Protein AF-A0A3B1C5G3-F1 (afdb_monomer_lite)

pLDDT: mean 74.33, std 18.84, range [40.47, 97.12]

Radius of gyration: 29.95 Å; chains: 1; bounding box: 72×58×76 Å

Foldseek 3Di:
DQDDQVCVVPVPDDPLRSVLVSQCVDPDPVSHDPDPVCSVCSVVVNNPPPCPDPPDDDDDPPDDPDDDDPDDPPPPDPCVVVVVVVVVVVVVVVVVVCVVVVPDDPPDDPPDDDDDDDDDDPDPPPDDDDDDDDDDDDPDPPPPPLPQDEDEPVVVVVCPQKDWQDKFKFFDPPLQPPPPPNPPVSLVVRLVRRVVRRVVVLVVSVFNYWYWDDADPPHHNMTMTTGIGGD

Secondary structure (DSSP, 8-state):
-PPPPHHHH-TTS-HHHHHHHHHHT-SSGGGS-SSHHHHHHHHTT------TT-S---S-------------------THHHHHHHHHHHHHHHHHHHHHHS-S-------------------------------------------PEEE-GGGGGGGTTEEEEEEEEE--GGG-S--TT--THHHHHHHHHHHHHHHHHHHHTT-SEEEEPPP--TTS--EEEEEEEE-

Structure (mmCIF, N/CA/C/O backbone):
data_AF-A0A3B1C5G3-F1
#
_entry.id   AF-A0A3B1C5G3-F1
#
loop_
_atom_site.group_PDB
_atom_site.id
_atom_site.type_symbol
_atom_site.label_atom_id
_atom_site.label_alt_id
_atom_site.label_comp_id
_atom_site.label_asym_id
_atom_site.label_entity_id
_atom_site.label_seq_id
_atom_site.pdbx_PDB_ins_code
_atom_site.Cartn_x
_atom_site.Cartn_y
_atom_site.Cartn_z
_atom_site.occupancy
_atom_site.B_iso_or_equiv
_atom_site.auth_seq_id
_atom_site.auth_comp_id
_atom_site.auth_asym_id
_atom_site.auth_atom_id
_atom_site.pdbx_PDB_model_num
ATOM 1 N N . GLU A 1 1 ? 17.589 7.343 -35.274 1.00 74.69 1 GLU A N 1
ATOM 2 C CA . GLU A 1 1 ? 17.594 5.945 -35.735 1.00 74.69 1 GLU A CA 1
ATOM 3 C C . GLU A 1 1 ? 16.392 5.236 -35.141 1.00 74.69 1 GLU A C 1
ATOM 5 O O . GLU A 1 1 ? 16.049 5.513 -33.993 1.00 74.69 1 GLU A O 1
ATOM 10 N N . THR A 1 2 ? 15.713 4.420 -35.941 1.00 76.62 2 THR A N 1
ATOM 11 C CA . THR A 1 2 ? 14.606 3.575 -35.477 1.00 76.62 2 THR A CA 1
ATOM 12 C C . THR A 1 2 ? 15.223 2.286 -34.941 1.00 76.62 2 THR A C 1
ATOM 14 O O . THR A 1 2 ? 16.020 1.691 -35.664 1.00 76.62 2 THR A O 1
ATOM 17 N N . PRO A 1 3 ? 14.938 1.876 -33.692 1.00 81.06 3 PRO A N 1
ATOM 18 C CA . PRO A 1 3 ? 15.540 0.670 -33.137 1.00 81.06 3 PRO A CA 1
ATOM 19 C C . PRO A 1 3 ? 15.129 -0.552 -33.963 1.00 81.06 3 PRO A C 1
ATOM 21 O O . PRO A 1 3 ? 13.957 -0.676 -34.329 1.00 81.06 3 PRO A O 1
ATOM 24 N N . SER A 1 4 ? 16.089 -1.438 -34.241 1.00 88.81 4 SER A N 1
ATOM 25 C CA . SER A 1 4 ? 15.811 -2.737 -34.853 1.00 88.81 4 SER A CA 1
ATOM 26 C C . SER A 1 4 ? 14.768 -3.501 -34.028 1.00 88.81 4 SER A C 1
ATOM 28 O O . SER A 1 4 ? 14.809 -3.439 -32.792 1.00 88.81 4 SER A O 1
ATOM 30 N N . PRO A 1 5 ? 13.831 -4.211 -34.678 1.00 88.94 5 PRO A N 1
ATOM 31 C CA . PRO A 1 5 ? 12.818 -4.987 -33.980 1.00 88.94 5 PRO A CA 1
ATOM 32 C C . PRO A 1 5 ? 13.463 -6.055 -33.089 1.00 88.94 5 PRO A C 1
ATOM 34 O O . PRO A 1 5 ? 14.443 -6.709 -33.450 1.00 88.94 5 PRO A O 1
ATOM 37 N N . LEU A 1 6 ? 12.908 -6.234 -31.890 1.00 89.94 6 LEU A N 1
ATOM 38 C CA . LEU A 1 6 ? 13.479 -7.082 -30.843 1.00 89.94 6 LEU A CA 1
ATOM 39 C C . LEU A 1 6 ? 13.532 -8.554 -31.275 1.00 89.94 6 LEU A C 1
ATOM 41 O O . LEU A 1 6 ? 14.402 -9.296 -30.815 1.00 89.94 6 LEU A O 1
ATOM 45 N N . ARG A 1 7 ? 12.643 -8.969 -32.184 1.00 90.81 7 ARG A N 1
ATOM 46 C CA . ARG A 1 7 ? 12.625 -10.330 -32.739 1.00 90.81 7 ARG A CA 1
ATOM 47 C C . ARG A 1 7 ? 13.816 -10.672 -33.629 1.00 90.81 7 ARG A C 1
ATOM 49 O O . ARG A 1 7 ? 14.106 -11.859 -33.755 1.00 90.81 7 ARG A O 1
ATOM 56 N N . GLU A 1 8 ? 14.529 -9.690 -34.185 1.00 94.19 8 GLU A N 1
ATOM 57 C CA . GLU A 1 8 ? 15.786 -9.954 -34.909 1.00 94.19 8 GLU A CA 1
ATOM 58 C C . GLU A 1 8 ? 16.867 -10.488 -33.962 1.00 94.19 8 GLU A C 1
ATOM 60 O O . GLU A 1 8 ? 17.642 -11.369 -34.325 1.00 94.19 8 GLU A O 1
ATOM 65 N N . VAL A 1 9 ? 16.883 -9.990 -32.723 1.00 94.56 9 VAL A N 1
ATOM 66 C CA . VAL A 1 9 ? 17.842 -10.402 -31.689 1.00 94.56 9 VAL A CA 1
ATOM 67 C C . VAL A 1 9 ? 17.313 -11.592 -30.880 1.00 94.56 9 VAL A C 1
ATOM 69 O O . VAL A 1 9 ? 18.079 -12.467 -30.482 1.00 94.56 9 VAL A O 1
ATOM 72 N N . ALA A 1 10 ? 16.003 -11.633 -30.623 1.00 94.62 10 ALA A N 1
ATOM 73 C CA . ALA A 1 10 ? 15.355 -12.622 -29.767 1.00 94.62 10 ALA A CA 1
ATOM 74 C C . ALA A 1 10 ? 14.034 -13.129 -30.386 1.00 94.62 10 ALA A C 1
ATOM 76 O O . ALA A 1 10 ? 12.948 -12.685 -29.999 1.00 94.62 10 ALA A O 1
ATOM 77 N N . PRO A 1 11 ? 14.084 -14.106 -31.312 1.00 95.00 11 PRO A N 1
ATOM 78 C CA . PRO A 1 11 ? 12.901 -14.583 -32.036 1.00 95.00 11 PRO A CA 1
ATOM 79 C C . PRO A 1 11 ? 11.874 -15.310 -31.153 1.00 95.00 11 PRO A C 1
ATOM 81 O O . PRO A 1 11 ? 10.726 -15.479 -31.560 1.00 95.00 11 PRO A O 1
ATOM 84 N N . SER A 1 12 ? 12.256 -15.716 -29.938 1.00 95.94 12 SER A N 1
ATOM 85 C CA . SER A 1 12 ? 11.369 -16.351 -28.956 1.00 95.94 12 SER A CA 1
ATOM 86 C C . SER A 1 12 ? 10.402 -15.382 -28.268 1.00 95.94 12 SER A C 1
ATOM 88 O O . SER A 1 12 ? 9.551 -15.827 -27.499 1.00 95.94 12 SER A O 1
ATOM 90 N N . VAL A 1 13 ? 10.554 -14.067 -28.467 1.00 94.44 13 VAL A N 1
ATOM 91 C CA . VAL A 1 13 ? 9.691 -13.062 -27.835 1.00 94.44 13 VAL A CA 1
ATOM 92 C C . VAL A 1 13 ? 8.321 -13.036 -28.531 1.00 94.44 13 VAL A C 1
ATOM 94 O O . VAL A 1 13 ? 8.266 -12.861 -29.750 1.00 94.44 13 VAL A O 1
ATOM 97 N N . PRO A 1 14 ? 7.209 -13.184 -27.784 1.00 93.06 14 PRO A N 1
ATOM 98 C CA . PRO A 1 14 ? 5.865 -13.045 -28.335 1.00 93.06 14 PRO A CA 1
ATOM 99 C C . PRO A 1 14 ? 5.612 -11.650 -28.924 1.00 93.06 14 PRO A C 1
ATOM 101 O O . PRO A 1 14 ? 6.006 -10.638 -28.343 1.00 93.06 14 PRO A O 1
ATOM 104 N N . GLU A 1 15 ? 4.892 -11.588 -30.044 1.00 91.94 15 GLU A N 1
ATOM 105 C CA . GLU A 1 15 ? 4.632 -10.345 -30.788 1.00 91.94 15 GLU A CA 1
ATOM 106 C C . GLU A 1 15 ? 3.927 -9.269 -29.941 1.00 91.94 15 GLU A C 1
ATOM 108 O O . GLU A 1 15 ? 4.259 -8.086 -30.011 1.00 91.94 15 GLU A O 1
ATOM 113 N N . ASN A 1 16 ? 3.001 -9.670 -29.064 1.00 90.62 16 ASN A N 1
ATOM 114 C CA . ASN A 1 16 ? 2.311 -8.743 -28.164 1.00 90.62 16 ASN A CA 1
ATOM 115 C C . ASN A 1 16 ? 3.277 -8.048 -27.190 1.00 90.62 16 ASN A C 1
ATOM 117 O O . ASN A 1 16 ? 3.127 -6.860 -26.911 1.00 90.62 16 ASN A O 1
ATOM 121 N N . VAL A 1 17 ? 4.285 -8.767 -26.692 1.00 94.50 17 VAL A N 1
ATOM 122 C CA . VAL A 1 17 ? 5.303 -8.219 -25.788 1.00 94.50 17 VAL A CA 1
ATOM 123 C C . VAL A 1 17 ? 6.186 -7.221 -26.531 1.00 94.50 17 VAL A C 1
ATOM 125 O O . VAL A 1 17 ? 6.429 -6.127 -26.020 1.00 94.50 17 VAL A O 1
ATOM 128 N N . GLU A 1 18 ? 6.611 -7.555 -27.750 1.00 94.38 18 GLU A N 1
ATOM 129 C CA . GLU A 1 18 ? 7.395 -6.655 -28.601 1.00 94.38 18 GLU A CA 1
ATOM 130 C C . GLU A 1 18 ? 6.637 -5.354 -28.890 1.00 94.38 18 GLU A C 1
ATOM 132 O O . GLU A 1 18 ? 7.180 -4.270 -28.680 1.00 94.38 18 GLU A O 1
ATOM 137 N N . LYS A 1 19 ? 5.356 -5.440 -29.264 1.00 93.62 19 LYS A N 1
ATOM 138 C CA . LYS A 1 19 ? 4.510 -4.270 -29.551 1.00 93.62 19 LYS A CA 1
ATOM 139 C C . LYS A 1 19 ? 4.391 -3.336 -28.337 1.00 93.62 19 LYS A C 1
ATOM 141 O O . LYS A 1 19 ? 4.489 -2.115 -28.478 1.00 93.62 19 LYS A O 1
ATOM 146 N N . VAL A 1 20 ? 4.238 -3.891 -27.129 1.00 94.69 20 VAL A N 1
ATOM 147 C CA . VAL A 1 20 ? 4.203 -3.107 -25.878 1.00 94.69 20 VAL A CA 1
ATOM 148 C C . VAL A 1 20 ? 5.549 -2.438 -25.601 1.00 94.69 20 VAL A C 1
ATOM 150 O O . VAL A 1 20 ? 5.578 -1.252 -25.270 1.00 94.69 20 VAL A O 1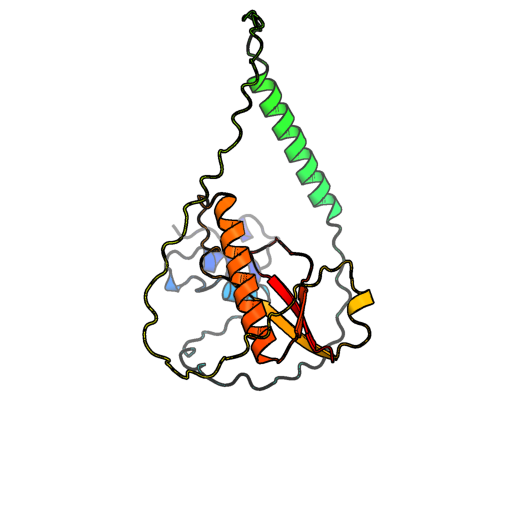
ATOM 153 N N . ILE A 1 21 ? 6.659 -3.161 -25.771 1.00 94.31 21 ILE A N 1
ATOM 154 C CA . ILE A 1 21 ? 8.012 -2.627 -25.556 1.00 94.31 21 ILE A CA 1
ATOM 155 C C . ILE A 1 21 ? 8.313 -1.504 -26.552 1.00 94.31 21 ILE A C 1
ATOM 157 O O . ILE A 1 21 ? 8.734 -0.424 -26.138 1.00 94.31 21 ILE A O 1
ATOM 161 N N . MET A 1 22 ? 8.038 -1.713 -27.838 1.00 93.81 22 MET A N 1
ATOM 162 C CA . MET A 1 22 ? 8.280 -0.716 -28.884 1.00 93.81 22 MET A CA 1
ATOM 163 C C . MET A 1 22 ? 7.480 0.565 -28.639 1.00 93.81 22 MET A C 1
ATOM 165 O O . MET A 1 22 ? 8.015 1.663 -28.785 1.00 93.81 22 MET A O 1
ATOM 169 N N . ARG A 1 23 ? 6.234 0.446 -28.165 1.00 94.25 23 ARG A N 1
ATOM 170 C CA . ARG A 1 23 ? 5.416 1.607 -27.790 1.00 94.25 23 ARG A CA 1
ATOM 171 C C . ARG A 1 23 ? 5.968 2.350 -26.567 1.00 94.25 23 ARG A C 1
ATOM 173 O O . ARG A 1 23 ? 5.980 3.577 -26.548 1.00 94.25 23 ARG A O 1
ATOM 180 N N . CYS A 1 24 ? 6.481 1.638 -25.563 1.00 94.31 24 CYS A N 1
ATOM 181 C CA . CYS A 1 24 ? 7.172 2.254 -24.421 1.00 94.31 24 CYS A CA 1
ATOM 182 C C . CYS A 1 24 ? 8.457 2.996 -24.832 1.00 94.31 24 CYS A C 1
ATOM 184 O O . CYS A 1 24 ? 8.801 4.006 -24.216 1.00 94.31 24 CYS A O 1
ATOM 186 N N . LEU A 1 25 ? 9.153 2.501 -25.859 1.00 94.19 25 LEU A N 1
ATOM 187 C CA . LEU A 1 25 ? 10.400 3.069 -26.380 1.00 94.19 25 LEU A CA 1
ATOM 188 C C . LEU A 1 25 ? 10.191 4.165 -27.437 1.00 94.19 25 LEU A C 1
ATOM 190 O O . LEU A 1 25 ? 11.171 4.754 -27.894 1.00 94.19 25 LEU A O 1
ATOM 194 N N . ALA A 1 26 ? 8.945 4.470 -27.814 1.00 95.00 26 ALA A N 1
ATOM 195 C CA . ALA A 1 26 ? 8.646 5.490 -28.812 1.00 95.00 26 ALA A CA 1
ATOM 196 C C . ALA A 1 26 ? 9.270 6.846 -28.438 1.00 95.00 26 ALA A C 1
ATOM 198 O O . ALA A 1 26 ? 9.322 7.235 -27.267 1.00 95.00 26 ALA A O 1
ATOM 199 N N . LYS A 1 27 ? 9.778 7.586 -29.426 1.00 94.00 27 LYS A N 1
ATOM 200 C CA . LYS A 1 27 ? 10.479 8.852 -29.167 1.00 94.00 27 LYS A CA 1
ATOM 201 C C . LYS A 1 27 ? 9.519 9.937 -28.679 1.00 94.00 27 LYS A C 1
ATOM 203 O O . LYS A 1 27 ? 9.825 10.623 -27.706 1.00 94.00 27 LYS A O 1
ATOM 208 N N . GLU A 1 28 ? 8.357 10.031 -29.315 1.00 95.62 28 GLU A N 1
ATOM 209 C CA . GLU A 1 28 ? 7.333 11.013 -28.988 1.00 95.62 28 GLU A CA 1
ATOM 210 C C . GLU A 1 28 ? 6.490 10.555 -27.786 1.00 95.62 28 GLU A C 1
ATOM 212 O O . GLU A 1 28 ? 6.042 9.407 -27.735 1.00 95.62 28 GLU A O 1
ATOM 217 N N . PRO A 1 29 ? 6.218 11.435 -26.807 1.00 93.69 29 PRO A N 1
ATOM 218 C CA . PRO A 1 29 ? 5.475 11.070 -25.603 1.00 93.69 29 PRO A CA 1
ATOM 219 C C . PRO A 1 29 ? 4.020 10.681 -25.892 1.00 93.69 29 PRO A C 1
ATOM 221 O O . PRO A 1 29 ? 3.463 9.861 -25.169 1.00 93.69 29 PRO A O 1
ATOM 224 N N . LYS A 1 30 ? 3.421 11.227 -26.958 1.00 94.06 30 LYS A N 1
ATOM 225 C CA . LYS A 1 30 ? 2.056 10.895 -27.404 1.00 94.06 30 LYS A CA 1
ATOM 226 C C . LYS A 1 30 ? 1.902 9.442 -27.859 1.00 94.06 30 LYS A C 1
ATOM 228 O O . LYS A 1 30 ? 0.811 8.890 -27.763 1.00 94.06 30 LYS A O 1
ATOM 233 N N . ASP A 1 31 ? 2.996 8.826 -28.300 1.00 95.00 31 ASP A N 1
ATOM 234 C CA . ASP A 1 31 ? 2.992 7.447 -28.778 1.00 95.00 31 ASP A CA 1
ATOM 235 C C . ASP A 1 31 ? 3.219 6.456 -27.627 1.00 95.00 31 ASP A C 1
ATOM 237 O O . ASP A 1 31 ? 2.906 5.275 -27.765 1.00 95.00 31 ASP A O 1
ATOM 241 N N . ARG A 1 32 ? 3.687 6.926 -26.460 1.00 95.31 32 ARG A N 1
ATOM 242 C CA . ARG A 1 32 ? 3.890 6.106 -25.257 1.00 95.31 32 ARG A CA 1
ATOM 243 C C . ARG A 1 32 ? 2.588 5.878 -24.494 1.00 95.31 32 ARG A C 1
ATOM 245 O O . ARG A 1 32 ? 1.613 6.614 -24.617 1.00 95.31 32 ARG A O 1
ATOM 252 N N . TYR A 1 33 ? 2.598 4.869 -23.629 1.00 95.62 33 TYR A N 1
ATOM 253 C CA . TYR A 1 33 ? 1.533 4.684 -22.648 1.00 95.62 33 TYR A CA 1
ATOM 254 C C . TYR A 1 33 ? 1.505 5.843 -21.647 1.00 95.62 33 TYR A C 1
ATOM 256 O O . TYR A 1 33 ? 2.545 6.233 -21.111 1.00 95.62 33 TYR A O 1
ATOM 264 N N . LYS A 1 34 ? 0.305 6.369 -21.373 1.00 94.62 34 LYS A N 1
ATOM 265 C CA . LYS A 1 34 ? 0.105 7.483 -20.433 1.00 94.62 34 LYS A CA 1
ATOM 266 C C . LYS A 1 34 ? 0.348 7.050 -18.989 1.00 94.62 34 LYS A C 1
ATOM 268 O O . LYS A 1 34 ? 0.846 7.838 -18.186 1.00 94.62 34 LYS A O 1
ATOM 273 N N . SER A 1 35 ? 0.003 5.808 -18.649 1.00 94.38 35 SER A N 1
ATOM 274 C CA . SER A 1 35 ? 0.122 5.280 -17.293 1.00 94.38 35 SER A CA 1
ATOM 275 C C . SER A 1 35 ? 0.657 3.844 -17.250 1.00 94.38 35 SER A C 1
ATOM 277 O O . SER A 1 35 ? 0.572 3.080 -18.210 1.00 94.38 35 SER A O 1
ATOM 279 N N . ALA A 1 36 ? 1.168 3.436 -16.083 1.00 91.81 36 ALA A N 1
ATOM 280 C CA . ALA A 1 36 ? 1.582 2.050 -15.839 1.00 91.81 36 ALA A CA 1
ATOM 281 C C . ALA A 1 36 ? 0.406 1.054 -15.885 1.00 91.81 36 ALA A C 1
ATOM 283 O O . ALA A 1 36 ? 0.610 -0.141 -16.108 1.00 91.81 36 ALA A O 1
ATOM 284 N N . LEU A 1 37 ? -0.823 1.535 -15.667 1.00 90.25 37 LEU A N 1
ATOM 285 C CA . LEU A 1 37 ? -2.027 0.719 -15.779 1.00 90.25 37 LEU A CA 1
ATOM 286 C C . LEU A 1 37 ? -2.271 0.326 -17.241 1.00 90.25 37 LEU A C 1
ATOM 288 O O . LEU A 1 37 ? -2.563 -0.839 -17.501 1.00 90.25 37 LEU A O 1
ATOM 292 N N . ASP A 1 38 ? -2.046 1.244 -18.182 1.00 92.06 38 ASP A N 1
ATOM 293 C CA . ASP A 1 38 ? -2.215 0.984 -19.618 1.00 92.06 38 ASP A CA 1
ATOM 294 C C . ASP A 1 38 ? -1.217 -0.068 -20.111 1.00 92.06 38 ASP A C 1
ATOM 296 O O . ASP A 1 38 ? -1.587 -0.988 -20.838 1.00 92.06 38 ASP A O 1
ATOM 300 N N . VAL A 1 39 ? 0.031 -0.004 -19.629 1.00 95.06 39 VAL A N 1
ATOM 301 C CA . VAL A 1 39 ? 1.056 -1.026 -19.900 1.00 95.06 39 VAL A CA 1
ATOM 302 C C . VAL A 1 39 ? 0.588 -2.397 -19.406 1.00 95.06 39 VAL A C 1
ATOM 304 O O . VAL A 1 39 ? 0.680 -3.391 -20.127 1.00 95.06 39 VAL A O 1
ATOM 307 N N . LYS A 1 40 ? 0.043 -2.464 -18.184 1.00 93.44 40 LYS A N 1
ATOM 308 C CA . LYS A 1 40 ? -0.470 -3.715 -17.607 1.00 93.44 40 LYS A CA 1
ATOM 309 C C . LYS A 1 40 ? -1.636 -4.284 -18.420 1.00 93.44 40 LYS A C 1
ATOM 311 O O . LYS A 1 40 ? -1.687 -5.497 -18.616 1.00 93.44 40 LYS A O 1
ATOM 316 N N . LEU A 1 41 ? -2.567 -3.440 -18.867 1.00 90.88 41 LEU A N 1
ATOM 317 C CA . LEU A 1 41 ? -3.696 -3.868 -19.699 1.00 90.88 41 LEU A CA 1
ATOM 318 C C . LEU A 1 41 ? -3.228 -4.386 -21.062 1.00 90.88 41 LEU A C 1
ATOM 320 O O . LEU A 1 41 ? -3.677 -5.451 -21.488 1.00 90.88 41 LEU A O 1
ATOM 324 N N . ALA A 1 42 ? -2.257 -3.708 -21.676 1.00 93.31 42 ALA A N 1
ATOM 325 C CA . ALA A 1 42 ? -1.680 -4.126 -22.945 1.00 93.31 42 ALA A CA 1
ATOM 326 C C . ALA A 1 42 ? -0.986 -5.500 -22.844 1.00 93.31 42 ALA A C 1
ATOM 328 O O . ALA A 1 42 ? -1.186 -6.357 -23.703 1.00 93.31 42 ALA A O 1
ATOM 329 N N . PHE A 1 43 ? -0.265 -5.774 -21.748 1.00 93.19 43 PHE A N 1
ATOM 330 C CA . PHE A 1 43 ? 0.277 -7.116 -21.482 1.00 93.19 43 PHE A CA 1
ATOM 331 C C . PHE A 1 43 ? -0.804 -8.178 -21.252 1.00 93.19 43 PHE A C 1
ATOM 333 O O . PHE A 1 43 ? -0.592 -9.345 -21.574 1.00 93.19 43 PHE A O 1
ATOM 340 N N . ALA A 1 44 ? -1.962 -7.793 -20.714 1.00 91.38 44 ALA A N 1
ATOM 341 C CA . ALA A 1 44 ? -3.092 -8.696 -20.515 1.00 91.38 44 ALA A CA 1
ATOM 342 C C . ALA A 1 44 ? -3.870 -8.995 -21.813 1.00 91.38 44 ALA A C 1
ATOM 344 O O . ALA A 1 44 ? -4.890 -9.680 -21.753 1.00 91.38 44 ALA A O 1
ATOM 345 N N . GLY A 1 45 ? -3.434 -8.468 -22.966 1.00 84.50 45 GLY A N 1
ATOM 346 C CA . GLY A 1 45 ? -4.122 -8.631 -24.251 1.00 84.50 45 GLY A CA 1
ATOM 347 C C . GLY A 1 45 ? -5.445 -7.867 -24.341 1.00 84.50 45 GLY A C 1
ATOM 348 O O . GLY A 1 45 ? -6.191 -8.034 -25.300 1.00 84.50 45 GLY A O 1
ATOM 349 N N . LYS A 1 46 ? -5.745 -7.021 -23.351 1.00 74.38 46 LYS A N 1
ATOM 350 C CA . LYS A 1 46 ? -6.854 -6.074 -23.406 1.00 74.38 46 LYS A CA 1
ATOM 351 C C . LYS A 1 46 ? -6.270 -4.808 -23.997 1.00 74.38 46 LYS A C 1
ATOM 353 O O . LYS A 1 46 ? -5.758 -3.974 -23.251 1.00 74.38 46 LYS A O 1
ATOM 358 N N . GLU A 1 47 ? -6.232 -4.721 -25.329 1.00 65.50 47 GLU A N 1
ATOM 359 C CA . GLU A 1 47 ? -5.791 -3.486 -25.973 1.00 65.50 47 GLU A CA 1
ATOM 360 C C . GLU A 1 47 ? -6.612 -2.347 -25.361 1.00 65.50 47 GLU A C 1
ATOM 362 O O . GLU A 1 47 ? -7.844 -2.402 -25.327 1.00 65.50 47 GLU A O 1
ATOM 367 N N . ALA A 1 48 ? -5.912 -1.379 -24.763 1.00 58.12 48 ALA A N 1
ATOM 368 C CA . ALA A 1 48 ? -6.509 -0.153 -24.271 1.00 58.12 48 ALA A CA 1
ATOM 369 C C . ALA A 1 48 ? -6.998 0.587 -25.514 1.00 58.12 48 ALA A C 1
ATOM 371 O O . ALA A 1 48 ? -6.252 1.362 -26.115 1.00 58.12 48 ALA A O 1
ATOM 372 N N . GLY A 1 49 ? -8.199 0.212 -25.960 1.00 50.84 49 GLY A N 1
ATOM 373 C CA . GLY A 1 49 ? -8.868 0.792 -27.104 1.00 50.84 49 GLY A CA 1
ATOM 374 C C . GLY A 1 49 ? -8.816 2.295 -26.940 1.00 50.84 49 GLY A C 1
ATOM 375 O O . GLY A 1 49 ? -9.087 2.808 -25.851 1.00 50.84 49 GLY A O 1
ATOM 376 N N . ASP A 1 50 ? -8.347 2.931 -28.006 1.00 49.16 50 ASP A N 1
ATOM 377 C CA . ASP A 1 50 ? -8.075 4.347 -28.158 1.00 49.16 50 ASP A CA 1
ATOM 378 C C . ASP A 1 50 ? -9.094 5.178 -27.372 1.00 49.16 50 ASP A C 1
ATOM 380 O O . ASP A 1 50 ? -10.217 5.418 -27.810 1.00 49.16 50 ASP A O 1
ATOM 384 N N . SER A 1 51 ? -8.742 5.519 -26.130 1.00 52.62 51 SER A N 1
ATOM 385 C CA . SER A 1 51 ? -9.646 6.188 -25.197 1.00 52.62 51 SER A CA 1
ATOM 386 C C . SER A 1 51 ? -9.646 7.683 -25.507 1.00 52.62 51 SER A C 1
ATOM 388 O O . SER A 1 51 ? -9.330 8.517 -24.657 1.00 52.62 51 SER A O 1
ATOM 390 N N . ALA A 1 52 ? -9.966 8.024 -26.754 1.00 44.47 52 ALA A N 1
ATOM 391 C CA . ALA A 1 52 ? -10.469 9.330 -27.130 1.00 44.47 52 ALA A CA 1
ATOM 392 C C . ALA A 1 52 ? -11.900 9.432 -26.572 1.00 44.47 52 ALA A C 1
ATOM 394 O O . ALA A 1 52 ? -12.874 9.141 -27.256 1.00 44.47 52 ALA A O 1
ATOM 395 N N . GLY A 1 53 ? -12.011 9.748 -25.277 1.00 44.69 53 GLY A N 1
ATOM 396 C CA . GLY A 1 53 ? -13.305 9.935 -24.612 1.00 44.69 53 GLY A CA 1
ATOM 397 C C . GLY A 1 53 ? -13.353 9.736 -23.094 1.00 44.69 53 GLY A C 1
ATOM 398 O O . GLY A 1 53 ? -14.446 9.577 -22.564 1.00 44.69 53 GLY A O 1
ATOM 399 N N . PHE A 1 54 ? -12.229 9.729 -22.364 1.00 44.88 54 PHE A N 1
ATOM 400 C CA . PHE A 1 54 ? -12.255 9.635 -20.893 1.00 44.88 54 PHE A CA 1
ATOM 401 C C . PHE A 1 54 ? -12.160 11.017 -20.220 1.00 44.88 54 PHE A C 1
ATOM 403 O O . PHE A 1 54 ? -11.251 11.266 -19.437 1.00 44.88 54 PHE A O 1
ATOM 410 N N . ASP A 1 55 ? -13.104 11.910 -20.536 1.00 43.84 55 ASP A N 1
ATOM 411 C CA . ASP A 1 55 ? -13.369 13.145 -19.769 1.00 43.84 55 ASP A CA 1
ATOM 412 C C . ASP A 1 55 ? -14.696 13.072 -18.985 1.00 43.84 55 ASP A C 1
ATOM 414 O O . ASP A 1 55 ? -15.134 14.049 -18.387 1.00 43.84 55 ASP A O 1
ATOM 418 N N . GLN A 1 56 ? -15.343 11.902 -18.920 1.00 45.16 56 GLN A N 1
ATOM 419 C CA . GLN A 1 56 ? -16.625 11.747 -18.229 1.00 45.16 56 GLN A CA 1
ATOM 420 C C . GLN A 1 56 ? -16.658 10.485 -17.360 1.00 45.16 56 GLN A C 1
ATOM 422 O O . GLN A 1 56 ? -17.338 9.510 -17.663 1.00 45.16 56 GLN A O 1
ATOM 427 N N . PHE A 1 57 ? -15.923 10.496 -16.248 1.00 44.88 57 PHE A N 1
ATOM 428 C CA . PHE A 1 57 ? -16.252 9.617 -15.121 1.00 44.88 57 PHE A CA 1
ATOM 429 C C . PHE A 1 57 ? -16.025 10.326 -13.786 1.00 44.88 57 PHE A C 1
ATOM 431 O O . PHE A 1 57 ? -15.254 9.903 -12.925 1.00 44.88 57 PHE A O 1
ATOM 438 N N . GLU A 1 58 ? -16.732 11.441 -13.630 1.00 50.72 58 GLU A N 1
ATOM 439 C CA . GLU A 1 58 ? -17.136 11.944 -12.328 1.00 50.72 58 GLU A CA 1
ATOM 440 C C . GLU A 1 58 ? -18.553 11.412 -12.069 1.00 50.72 58 GLU A C 1
ATOM 442 O O . GLU A 1 58 ? -19.510 11.814 -12.725 1.00 50.72 58 GLU A O 1
ATOM 447 N N . GLY A 1 59 ? -18.681 10.456 -11.148 1.00 54.09 59 GLY A N 1
ATOM 448 C CA . GLY A 1 59 ? -19.974 10.058 -10.597 1.00 54.09 59 GLY A CA 1
ATOM 449 C C . GLY A 1 59 ? -20.381 8.605 -10.836 1.00 54.09 59 GLY A C 1
ATOM 450 O O . GLY A 1 59 ? -20.512 8.138 -11.960 1.00 54.09 59 GLY A O 1
ATOM 451 N N . THR A 1 60 ? -20.734 7.957 -9.724 1.00 40.47 60 THR A N 1
ATOM 452 C CA . THR A 1 60 ? -21.481 6.690 -9.615 1.00 40.47 60 THR A CA 1
ATOM 453 C C . THR A 1 60 ? -20.623 5.437 -9.433 1.00 40.47 60 THR A C 1
ATOM 455 O O . THR A 1 60 ? -20.445 4.610 -10.320 1.00 40.47 60 THR A O 1
ATOM 458 N N . ILE A 1 61 ? -20.157 5.249 -8.195 1.00 43.47 61 ILE A N 1
ATOM 459 C CA . ILE A 1 61 ? -19.847 3.921 -7.657 1.00 43.47 61 ILE A CA 1
ATOM 460 C C . ILE A 1 61 ? -21.192 3.282 -7.284 1.00 43.47 61 ILE A C 1
ATOM 462 O O . ILE A 1 61 ? -21.613 3.339 -6.130 1.00 43.47 61 ILE A O 1
ATOM 466 N N . ALA A 1 62 ? -21.900 2.744 -8.277 1.00 42.25 62 ALA A N 1
ATOM 467 C CA . ALA A 1 62 ? -22.963 1.780 -8.035 1.00 42.25 62 ALA A CA 1
ATOM 468 C C . ALA A 1 62 ? -22.326 0.389 -7.987 1.00 42.25 62 ALA A C 1
ATOM 470 O O . ALA A 1 62 ? -21.776 -0.100 -8.970 1.00 42.25 62 ALA A O 1
ATOM 471 N N . ASP A 1 63 ? -22.333 -0.154 -6.776 1.00 50.22 63 ASP A N 1
ATOM 472 C CA . ASP A 1 63 ? -22.488 -1.560 -6.417 1.00 50.22 63 ASP A CA 1
ATOM 473 C C . ASP A 1 63 ? -22.541 -2.551 -7.598 1.00 50.22 63 ASP A C 1
ATOM 475 O O . ASP A 1 63 ? -23.604 -2.948 -8.069 1.00 50.22 63 ASP A O 1
ATOM 479 N N . ALA A 1 64 ? -21.370 -2.955 -8.091 1.00 45.19 64 ALA A N 1
ATOM 480 C CA . ALA A 1 64 ? -21.248 -4.108 -8.969 1.00 45.19 64 ALA A CA 1
ATOM 481 C C . ALA A 1 64 ? -20.895 -5.312 -8.098 1.00 45.19 64 ALA A C 1
ATOM 483 O O . ALA A 1 64 ? -19.744 -5.507 -7.693 1.00 45.19 64 ALA A O 1
ATOM 484 N N . THR A 1 65 ? -21.913 -6.110 -7.799 1.00 50.91 65 THR A N 1
ATOM 485 C CA . THR A 1 65 ? -21.795 -7.446 -7.224 1.00 50.91 65 THR A CA 1
ATOM 486 C C . THR A 1 65 ? -21.049 -8.323 -8.234 1.00 50.91 65 THR A C 1
ATOM 488 O O . THR A 1 65 ? -21.616 -8.832 -9.197 1.00 50.91 65 THR A O 1
ATOM 491 N N . ILE A 1 66 ? -19.731 -8.433 -8.066 1.00 48.69 66 ILE A N 1
ATOM 492 C CA . ILE A 1 66 ? -18.880 -9.307 -8.875 1.00 48.69 66 ILE A CA 1
ATOM 493 C C . ILE A 1 66 ? -19.213 -10.748 -8.477 1.00 48.69 66 ILE A C 1
ATOM 495 O O . ILE A 1 66 ? -18.894 -11.177 -7.372 1.00 48.69 66 ILE A O 1
ATOM 499 N N . MET A 1 67 ? -19.881 -11.476 -9.374 1.00 48.28 67 MET A N 1
ATOM 500 C CA . MET A 1 67 ? -20.043 -12.926 -9.284 1.00 48.28 67 MET A CA 1
ATOM 501 C C . MET A 1 67 ? -18.658 -13.582 -9.279 1.00 48.28 67 MET A C 1
ATOM 503 O O . MET A 1 67 ? -17.868 -13.388 -10.205 1.00 48.28 67 MET A O 1
ATOM 507 N N . ASP A 1 68 ? -18.376 -14.322 -8.207 1.00 47.75 68 ASP A N 1
ATOM 508 C CA . ASP A 1 68 ? -17.160 -15.107 -8.007 1.00 47.75 68 ASP A CA 1
ATOM 509 C C . ASP A 1 68 ? -17.001 -16.113 -9.156 1.00 47.75 68 ASP A C 1
ATOM 511 O O . ASP A 1 68 ? -17.692 -17.131 -9.235 1.00 47.75 68 ASP A O 1
ATOM 515 N N . ALA A 1 69 ? -16.084 -15.817 -10.076 1.00 57.97 69 ALA A N 1
ATOM 516 C CA . ALA A 1 69 ? -15.595 -16.801 -11.026 1.00 57.97 69 ALA A CA 1
ATOM 517 C C . ALA A 1 69 ? -14.710 -17.804 -10.263 1.00 57.97 69 ALA A C 1
ATOM 519 O O . ALA A 1 69 ? -13.866 -17.373 -9.470 1.00 57.97 69 ALA A O 1
ATOM 520 N N . PRO A 1 70 ? -14.848 -19.124 -10.490 1.00 53.69 70 PRO A N 1
ATOM 521 C CA . PRO A 1 70 ? -14.020 -20.118 -9.821 1.00 53.69 70 PRO A CA 1
ATOM 522 C C . PRO A 1 70 ? -12.544 -19.852 -10.137 1.00 53.69 70 PRO A C 1
ATOM 524 O O . PRO A 1 70 ? -12.090 -19.976 -11.275 1.00 53.69 70 PRO A O 1
ATOM 527 N N . VAL A 1 71 ? -11.807 -19.437 -9.108 1.00 51.97 71 VAL A N 1
ATOM 528 C CA . VAL A 1 71 ? -10.381 -19.126 -9.170 1.00 51.97 71 VAL A CA 1
ATOM 529 C C . VAL A 1 71 ? -9.633 -20.393 -9.576 1.00 51.97 71 VAL A C 1
ATOM 531 O O . VAL A 1 71 ? -9.536 -21.348 -8.805 1.00 51.97 71 VAL A O 1
ATOM 534 N N . ALA A 1 72 ? -9.107 -20.405 -10.802 1.00 56.97 72 ALA A N 1
ATOM 535 C CA . ALA A 1 72 ? -8.187 -21.440 -11.250 1.00 56.97 72 ALA A CA 1
ATOM 536 C C . ALA A 1 72 ? -6.994 -21.505 -10.275 1.00 56.97 72 ALA A C 1
ATOM 538 O O . ALA A 1 72 ? -6.486 -20.453 -9.873 1.00 56.97 72 ALA A O 1
ATOM 539 N N . PRO A 1 73 ? -6.532 -22.702 -9.870 1.00 56.25 73 PRO A N 1
ATOM 540 C CA . PRO A 1 73 ? -5.450 -22.831 -8.903 1.00 56.25 73 PRO A CA 1
ATOM 541 C C . PRO A 1 73 ? -4.190 -22.145 -9.440 1.00 56.25 73 PRO A C 1
ATOM 543 O O . PRO A 1 73 ? -3.607 -22.573 -10.439 1.00 56.25 73 PRO A O 1
ATOM 546 N N . GLU A 1 74 ? -3.769 -21.062 -8.780 1.00 57.19 74 GLU A N 1
ATOM 547 C CA . GLU A 1 74 ? -2.530 -20.372 -9.121 1.00 57.19 74 GLU A CA 1
ATOM 548 C C . GLU A 1 74 ? -1.367 -21.363 -9.019 1.00 57.19 74 GLU A C 1
ATOM 550 O O . GLU A 1 74 ? -1.085 -21.934 -7.960 1.00 57.19 74 GLU A O 1
ATOM 555 N N . ARG A 1 75 ? -0.662 -21.566 -10.138 1.00 48.66 75 ARG A N 1
ATOM 556 C CA . ARG A 1 75 ? 0.586 -22.325 -10.155 1.00 48.66 75 ARG A CA 1
ATOM 557 C C . ARG A 1 75 ? 1.584 -21.584 -9.276 1.00 48.66 75 ARG A C 1
ATOM 559 O O . ARG A 1 75 ? 2.143 -20.559 -9.661 1.00 48.66 75 ARG A O 1
ATOM 566 N N . LYS A 1 76 ? 1.782 -22.112 -8.071 1.00 51.22 76 LYS A N 1
ATOM 567 C CA . LYS A 1 76 ? 2.724 -21.638 -7.060 1.00 51.22 76 LYS A CA 1
ATOM 568 C C . LYS A 1 76 ? 4.150 -21.798 -7.590 1.00 51.22 76 LYS A C 1
ATOM 570 O O . LYS A 1 76 ? 4.841 -22.761 -7.271 1.00 51.22 76 LYS A O 1
ATOM 575 N N . GLY A 1 77 ? 4.577 -20.862 -8.437 1.00 56.44 77 GLY A N 1
ATOM 576 C CA . GLY A 1 77 ? 5.951 -20.766 -8.911 1.00 56.44 77 GLY A CA 1
ATOM 577 C C . GLY A 1 77 ? 6.879 -20.712 -7.703 1.00 56.44 77 GLY A C 1
ATOM 578 O O . GLY A 1 77 ? 6.707 -19.873 -6.814 1.00 56.44 77 GLY A O 1
ATOM 579 N N . SER A 1 78 ? 7.811 -21.661 -7.633 1.00 61.72 78 SER A N 1
ATOM 580 C CA . SER A 1 78 ? 8.737 -21.805 -6.516 1.00 61.72 78 SER A CA 1
ATOM 581 C C . SER A 1 78 ? 9.615 -20.559 -6.407 1.00 61.72 78 SER A C 1
ATOM 583 O O . SER A 1 78 ? 10.626 -20.410 -7.089 1.00 61.72 78 SER A O 1
ATOM 585 N N . LYS A 1 79 ? 9.240 -19.647 -5.507 1.00 67.38 79 LYS A N 1
ATOM 586 C CA . LYS A 1 79 ? 10.046 -18.471 -5.145 1.00 67.38 79 LYS A CA 1
ATOM 587 C C . LYS A 1 79 ? 11.341 -18.852 -4.411 1.00 67.38 79 LYS A C 1
ATOM 589 O O . LYS A 1 79 ? 12.114 -17.963 -4.066 1.00 67.38 79 LYS A O 1
ATOM 594 N N . ALA A 1 80 ? 11.596 -20.145 -4.187 1.00 76.00 80 ALA A N 1
ATOM 595 C CA . ALA A 1 80 ? 12.800 -20.629 -3.521 1.00 76.00 80 ALA A CA 1
ATOM 596 C C . ALA A 1 80 ? 14.074 -20.237 -4.288 1.00 76.00 80 ALA A C 1
ATOM 598 O O . ALA A 1 80 ? 15.039 -19.805 -3.665 1.00 76.00 80 ALA A O 1
ATOM 599 N N . GLY A 1 81 ? 14.051 -20.271 -5.628 1.00 80.12 81 GLY A N 1
ATOM 600 C CA . GLY A 1 81 ? 15.211 -19.882 -6.441 1.00 80.12 81 GLY A CA 1
ATOM 601 C C . GLY A 1 81 ? 15.612 -18.411 -6.268 1.00 80.12 81 GLY A C 1
ATOM 602 O O . GLY A 1 81 ? 16.792 -18.095 -6.149 1.00 80.12 81 GLY A O 1
ATOM 603 N N . VAL A 1 82 ? 14.630 -17.509 -6.161 1.00 87.19 82 VAL A N 1
ATOM 604 C CA . VAL A 1 82 ? 14.880 -16.065 -5.993 1.00 87.19 82 VAL A CA 1
ATOM 605 C C . VAL A 1 82 ? 15.453 -15.753 -4.609 1.00 87.19 82 VAL A C 1
ATOM 607 O O . VAL A 1 82 ? 16.335 -14.906 -4.482 1.00 87.19 82 VAL A O 1
ATOM 610 N N . VAL A 1 83 ? 14.990 -16.453 -3.568 1.00 87.06 83 VAL A N 1
ATOM 611 C CA . VAL A 1 83 ? 15.493 -16.266 -2.197 1.00 87.06 83 VAL A CA 1
ATOM 612 C C . VAL A 1 83 ? 16.947 -16.727 -2.079 1.00 87.06 83 VAL A C 1
ATOM 614 O O . VAL A 1 83 ? 17.759 -16.015 -1.489 1.00 87.06 83 VAL A O 1
ATOM 617 N N . VAL A 1 84 ? 17.297 -17.867 -2.686 1.00 90.25 84 VAL A N 1
ATOM 618 C CA . VAL A 1 84 ? 18.677 -18.382 -2.686 1.00 90.25 84 VAL A CA 1
ATOM 619 C C . VAL A 1 84 ? 19.616 -17.434 -3.440 1.00 90.25 84 VAL A C 1
ATOM 621 O O . VAL A 1 84 ? 20.678 -17.093 -2.920 1.00 90.25 84 VAL A O 1
ATOM 624 N N . ALA A 1 85 ? 19.205 -16.931 -4.609 1.00 90.38 85 ALA A N 1
ATOM 625 C CA . ALA A 1 85 ? 20.005 -15.980 -5.385 1.00 90.38 85 ALA A CA 1
ATOM 626 C C . ALA A 1 85 ? 20.266 -14.665 -4.624 1.00 90.38 85 ALA A C 1
ATOM 628 O O . ALA A 1 85 ? 21.398 -14.181 -4.589 1.00 90.38 85 ALA A O 1
ATOM 629 N N . LEU A 1 86 ? 19.245 -14.110 -3.959 1.00 92.56 86 LEU A N 1
ATOM 630 C CA . LEU A 1 86 ? 19.400 -12.903 -3.139 1.00 92.56 86 LEU A CA 1
ATOM 631 C C . LEU A 1 86 ? 20.333 -13.127 -1.946 1.00 92.56 86 LEU A C 1
ATOM 633 O O . LEU A 1 86 ? 21.133 -12.247 -1.631 1.00 92.56 86 LEU A O 1
ATOM 637 N N . MET A 1 87 ? 20.263 -14.291 -1.295 1.00 94.00 87 MET A N 1
ATOM 638 C CA . MET A 1 87 ? 21.123 -14.573 -0.146 1.00 94.00 87 MET A CA 1
ATOM 639 C C . MET A 1 87 ? 22.601 -14.681 -0.549 1.00 94.00 87 MET A C 1
ATOM 641 O O . MET A 1 87 ? 23.461 -14.119 0.132 1.00 94.00 87 MET A O 1
ATOM 645 N N . PHE A 1 88 ? 22.893 -15.316 -1.690 1.00 94.25 88 PHE A N 1
ATOM 646 C CA . PHE A 1 88 ? 24.249 -15.358 -2.249 1.00 94.25 88 PHE A CA 1
ATOM 647 C C . PHE A 1 88 ? 24.787 -13.962 -2.576 1.00 94.25 88 PHE A C 1
ATOM 649 O O . PHE A 1 88 ? 25.944 -13.668 -2.280 1.00 94.25 88 PHE A O 1
ATOM 656 N N . LEU A 1 89 ? 23.948 -13.076 -3.119 1.00 94.19 89 LEU A N 1
ATOM 657 C CA . LEU A 1 89 ? 24.340 -11.705 -3.460 1.00 94.19 89 LEU A CA 1
ATOM 658 C C . LEU A 1 89 ? 24.697 -10.889 -2.203 1.00 94.19 89 LEU A C 1
ATOM 660 O O . LEU A 1 89 ? 25.689 -10.160 -2.193 1.00 94.19 89 LEU A O 1
ATOM 664 N N . VAL A 1 90 ? 23.946 -11.067 -1.110 1.00 93.44 90 VAL A N 1
ATOM 665 C CA . VAL A 1 90 ? 24.241 -10.425 0.184 1.00 93.44 90 VAL A CA 1
ATOM 666 C C . VAL A 1 90 ? 25.543 -10.955 0.793 1.00 93.44 90 VAL A C 1
ATOM 668 O O . VAL A 1 90 ? 26.362 -10.156 1.250 1.00 93.44 90 VAL A O 1
ATOM 671 N N . LEU A 1 91 ? 25.767 -12.274 0.773 1.00 93.19 91 LEU A N 1
ATOM 672 C CA . LEU A 1 91 ? 27.002 -12.878 1.289 1.00 93.19 91 LEU A CA 1
ATOM 673 C C . LEU A 1 91 ? 28.234 -12.446 0.479 1.00 93.19 91 LEU A C 1
ATOM 675 O O . LEU A 1 91 ? 29.246 -12.060 1.066 1.00 93.19 91 LEU A O 1
ATOM 679 N N . ALA A 1 92 ? 28.134 -12.431 -0.853 1.00 92.00 92 ALA A N 1
ATOM 680 C CA . ALA A 1 92 ? 29.203 -11.956 -1.729 1.00 92.00 92 ALA A CA 1
ATOM 681 C C . ALA A 1 92 ? 29.504 -10.462 -1.509 1.00 92.00 92 ALA A C 1
ATOM 683 O O . ALA A 1 92 ? 30.669 -10.068 -1.415 1.00 92.00 92 ALA A O 1
ATOM 684 N N . GLY A 1 93 ? 28.464 -9.634 -1.352 1.00 89.12 93 GLY A N 1
ATOM 685 C CA . GLY A 1 93 ? 28.609 -8.209 -1.053 1.00 89.12 93 GLY A CA 1
ATOM 686 C C . GLY A 1 93 ? 29.288 -7.946 0.295 1.00 89.12 93 GLY A C 1
ATOM 687 O O . GLY A 1 93 ? 30.208 -7.130 0.367 1.00 89.12 93 GLY A O 1
ATOM 688 N N . ALA A 1 94 ? 28.891 -8.664 1.351 1.00 88.81 94 ALA A N 1
ATOM 689 C CA . ALA A 1 94 ? 29.486 -8.530 2.682 1.00 88.81 94 ALA A CA 1
ATOM 690 C C . ALA A 1 94 ? 30.955 -8.990 2.718 1.00 88.81 94 ALA A C 1
ATOM 692 O O . ALA A 1 94 ? 31.790 -8.308 3.315 1.00 88.81 94 ALA A O 1
ATOM 693 N N . GLY A 1 95 ? 31.289 -10.091 2.035 1.00 88.25 95 GLY A N 1
ATOM 694 C CA . GLY A 1 95 ? 32.669 -10.576 1.922 1.00 88.25 95 GLY A CA 1
ATOM 695 C C . GLY A 1 95 ? 33.583 -9.587 1.192 1.00 88.25 95 GLY A C 1
ATOM 696 O O . GLY A 1 95 ? 34.669 -9.265 1.681 1.00 88.25 95 GLY A O 1
ATOM 697 N N . TYR A 1 96 ? 33.117 -9.029 0.070 1.00 89.88 96 TYR A N 1
ATOM 698 C CA . TYR A 1 96 ? 33.875 -8.040 -0.700 1.00 89.88 96 TYR A CA 1
ATOM 699 C C . TYR A 1 96 ? 34.111 -6.737 0.084 1.00 89.88 96 TYR A C 1
ATOM 701 O O . TYR A 1 96 ? 35.217 -6.190 0.077 1.00 89.88 96 TYR A O 1
ATOM 709 N N . PHE A 1 97 ? 33.099 -6.253 0.813 1.00 86.19 97 PHE A N 1
ATOM 710 C CA . PHE A 1 97 ? 33.226 -5.036 1.621 1.00 86.19 97 PHE A CA 1
ATOM 711 C C . PHE A 1 97 ? 34.111 -5.242 2.859 1.00 86.19 97 PHE A C 1
ATOM 713 O O . PHE A 1 97 ? 34.931 -4.378 3.176 1.00 86.19 97 PHE A O 1
ATOM 720 N N . GLY A 1 98 ? 33.994 -6.396 3.525 1.00 80.12 98 GLY A N 1
ATOM 721 C CA . GLY A 1 98 ? 34.821 -6.753 4.678 1.00 80.12 98 GLY A CA 1
ATOM 722 C C . GLY A 1 98 ? 36.308 -6.799 4.332 1.00 80.12 98 GLY A C 1
ATOM 723 O O . GLY A 1 98 ? 37.112 -6.174 5.020 1.00 80.12 98 GLY A O 1
ATOM 724 N N . TRP A 1 99 ? 36.676 -7.438 3.216 1.00 79.31 99 TRP A N 1
ATOM 725 C CA . TRP A 1 99 ? 38.075 -7.531 2.782 1.00 79.31 99 TRP A CA 1
ATOM 726 C C . TRP A 1 99 ? 38.688 -6.169 2.430 1.00 79.31 99 TRP A C 1
ATOM 728 O O . TRP A 1 99 ? 39.855 -5.912 2.736 1.00 79.31 99 TRP A O 1
ATOM 738 N N . LYS A 1 100 ? 37.898 -5.258 1.847 1.00 85.75 100 LYS A N 1
ATOM 739 C CA . LYS A 1 100 ? 38.382 -3.914 1.500 1.00 85.75 100 LYS A CA 1
ATOM 740 C C . LYS A 1 100 ? 38.636 -3.040 2.735 1.00 85.75 100 LYS A C 1
ATOM 742 O O . LYS A 1 100 ? 39.551 -2.222 2.713 1.00 85.75 100 LYS A O 1
ATOM 747 N N . PHE A 1 101 ? 37.858 -3.210 3.804 1.00 77.62 101 PHE A N 1
ATOM 748 C CA . PHE A 1 101 ? 37.996 -2.417 5.033 1.00 77.62 101 PHE A CA 1
ATOM 749 C C . PHE A 1 101 ? 38.926 -3.039 6.084 1.00 77.62 101 PHE A C 1
ATOM 751 O O . PHE A 1 101 ? 39.449 -2.304 6.918 1.00 77.62 101 PHE A O 1
ATOM 758 N N . TYR A 1 102 ? 39.201 -4.346 6.018 1.00 72.69 102 TYR A N 1
ATOM 759 C CA . TYR A 1 102 ? 40.128 -5.020 6.940 1.00 72.69 102 TYR A CA 1
ATOM 760 C C . TYR A 1 102 ? 41.615 -4.716 6.686 1.00 72.69 102 TYR A C 1
ATOM 762 O O . TYR A 1 102 ? 42.457 -5.078 7.501 1.00 72.69 102 TYR A O 1
ATOM 770 N N . LYS A 1 103 ? 41.965 -4.012 5.600 1.00 69.06 103 LYS A N 1
ATOM 771 C CA . LYS A 1 103 ? 43.339 -3.542 5.333 1.00 69.06 103 LYS A CA 1
ATOM 772 C C . LYS A 1 103 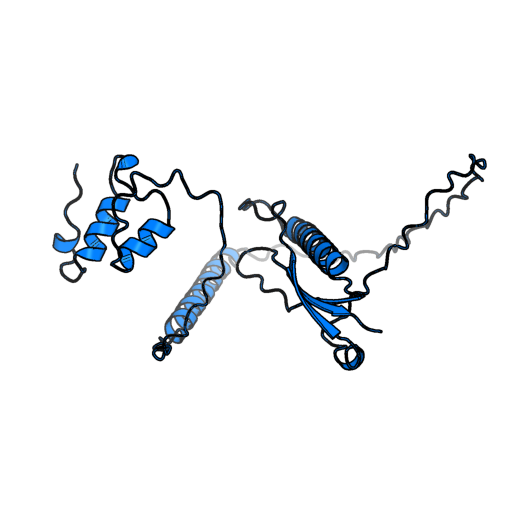? 43.665 -2.198 6.007 1.00 69.06 103 LYS A C 1
ATOM 774 O O . LYS A 1 103 ? 44.279 -1.335 5.384 1.00 69.06 103 LYS A O 1
ATOM 779 N N . LYS A 1 104 ? 43.275 -1.999 7.269 1.00 64.81 104 LYS A N 1
ATOM 780 C CA . LYS A 1 104 ? 43.897 -0.965 8.114 1.00 64.81 104 LYS A CA 1
ATOM 781 C C . LYS A 1 104 ? 44.858 -1.653 9.090 1.00 64.81 104 LYS A C 1
ATOM 783 O O . LYS A 1 104 ? 44.381 -2.462 9.882 1.00 64.81 104 LYS A O 1
ATOM 788 N N . PRO A 1 105 ? 46.179 -1.396 9.012 1.00 55.38 105 PRO A N 1
ATOM 789 C CA . PRO A 1 105 ? 47.128 -1.931 9.978 1.00 55.38 105 PRO A CA 1
ATOM 790 C C . PRO A 1 105 ? 46.775 -1.422 11.377 1.00 55.38 105 PRO A C 1
ATOM 792 O O . PRO A 1 105 ? 46.430 -0.255 11.566 1.00 55.38 105 PRO A O 1
ATOM 795 N N . ALA A 1 106 ? 46.804 -2.347 12.329 1.00 58.69 106 ALA A N 1
ATOM 796 C CA . ALA A 1 106 ? 46.600 -2.093 13.739 1.00 58.69 106 ALA A CA 1
ATOM 797 C C . ALA A 1 106 ? 47.860 -1.446 14.319 1.00 58.69 106 ALA A C 1
ATOM 799 O O . ALA A 1 106 ? 48.694 -2.134 14.888 1.00 58.69 106 ALA A O 1
ATOM 800 N N . ASP A 1 107 ? 47.971 -0.131 14.181 1.00 62.03 107 ASP A N 1
ATOM 801 C CA . ASP A 1 107 ? 48.856 0.686 15.002 1.00 62.03 107 ASP A CA 1
ATOM 802 C C . ASP A 1 107 ? 48.041 1.869 15.504 1.00 62.03 107 ASP A C 1
ATOM 804 O O . ASP A 1 107 ? 47.984 2.912 14.871 1.00 62.03 107 ASP A O 1
ATOM 808 N N . ASP A 1 108 ? 47.345 1.664 16.619 1.00 55.56 108 ASP A N 1
ATOM 809 C CA . ASP A 1 108 ? 47.150 2.725 17.600 1.00 55.56 108 ASP A CA 1
ATOM 810 C C . ASP A 1 108 ? 46.785 2.097 18.944 1.00 55.56 108 ASP A C 1
ATOM 812 O O . ASP A 1 108 ? 45.738 1.473 19.138 1.00 55.56 108 ASP A O 1
ATOM 816 N N . LYS A 1 109 ? 47.718 2.250 19.887 1.00 52.66 109 LYS A N 1
ATOM 817 C CA . LYS A 1 109 ? 47.551 1.938 21.301 1.00 52.66 109 LYS A CA 1
ATOM 818 C C . LYS A 1 109 ? 46.345 2.701 21.838 1.00 52.66 109 LYS A C 1
ATOM 820 O O . LYS A 1 109 ? 46.410 3.900 22.100 1.00 52.66 109 LYS A O 1
ATOM 825 N N . GLN A 1 110 ? 45.262 1.977 22.077 1.00 51.00 110 GLN A N 1
ATOM 826 C CA . GLN A 1 110 ? 44.136 2.468 22.850 1.00 51.00 110 GLN A CA 1
ATOM 827 C C . GLN A 1 110 ? 44.536 2.512 24.332 1.00 51.00 110 GLN A C 1
ATOM 829 O O . GLN A 1 110 ? 44.348 1.556 25.082 1.00 51.00 110 GLN A O 1
ATOM 834 N N . THR A 1 111 ? 45.121 3.635 24.749 1.00 53.44 111 THR A N 1
ATOM 835 C CA . THR A 1 111 ? 45.229 4.016 26.160 1.00 53.44 111 THR A CA 1
ATOM 836 C C . THR A 1 111 ? 43.815 4.139 26.716 1.00 53.44 111 THR A C 1
ATOM 838 O O . THR A 1 111 ? 43.023 4.977 26.284 1.00 53.44 111 THR A O 1
ATOM 841 N N . ALA A 1 112 ? 43.480 3.252 27.646 1.00 54.91 112 ALA A N 1
ATOM 842 C CA . ALA A 1 112 ? 42.214 3.250 28.349 1.00 54.91 112 ALA A CA 1
ATOM 843 C C . ALA A 1 112 ? 42.108 4.487 29.254 1.00 54.91 112 ALA A C 1
ATOM 845 O O . ALA A 1 112 ? 42.718 4.537 30.320 1.00 54.91 112 ALA A O 1
ATOM 846 N N . THR A 1 113 ? 41.285 5.458 28.863 1.00 51.66 113 THR A N 1
ATOM 847 C CA . THR A 1 113 ? 40.753 6.468 29.784 1.00 51.66 113 THR A CA 1
ATOM 848 C C . THR A 1 113 ? 39.272 6.175 29.995 1.00 51.66 113 THR A C 1
ATOM 850 O O . THR A 1 113 ? 38.452 6.304 29.087 1.00 51.66 113 THR A O 1
ATOM 853 N N . ALA A 1 114 ? 38.942 5.711 31.199 1.00 64.62 114 ALA A N 1
ATOM 854 C CA . ALA A 1 114 ? 37.590 5.366 31.617 1.00 64.62 114 ALA A CA 1
ATOM 855 C C . ALA A 1 114 ? 36.643 6.585 31.547 1.00 64.62 114 ALA A C 1
ATOM 857 O O . ALA A 1 114 ? 36.989 7.652 32.066 1.00 64.62 114 ALA A O 1
ATOM 858 N N . PRO A 1 115 ? 35.429 6.461 30.978 1.00 59.00 115 PRO A N 1
ATOM 859 C CA . PRO A 1 115 ? 34.432 7.514 31.070 1.00 59.00 115 PRO A CA 1
ATOM 860 C C . PRO A 1 115 ? 33.792 7.502 32.463 1.00 59.00 115 PRO A C 1
ATOM 862 O O . PRO A 1 115 ? 33.027 6.610 32.831 1.00 59.00 115 PRO A O 1
ATOM 865 N N . LYS A 1 116 ? 34.105 8.545 33.232 1.00 52.41 116 LYS A N 1
ATOM 866 C CA . LYS A 1 116 ? 33.414 8.941 34.459 1.00 52.41 116 LYS A CA 1
ATOM 867 C C . LYS A 1 116 ? 31.940 9.207 34.129 1.00 52.41 116 LYS A C 1
ATOM 869 O O . LYS A 1 116 ? 31.615 10.178 33.448 1.00 52.41 116 LYS A O 1
ATOM 874 N N . GLN A 1 117 ? 31.052 8.327 34.587 1.00 49.72 117 GLN A N 1
ATOM 875 C CA . GLN A 1 117 ? 29.605 8.525 34.522 1.00 49.72 117 GLN A CA 1
ATOM 876 C C . GLN A 1 117 ? 29.217 9.686 35.445 1.00 49.72 117 GLN A C 1
ATOM 878 O O . GLN A 1 117 ? 29.132 9.527 36.660 1.00 49.72 117 GLN A O 1
ATOM 883 N N . THR A 1 118 ? 28.972 10.861 34.871 1.00 50.84 118 THR A N 1
ATOM 884 C CA . THR A 1 118 ? 28.244 11.931 35.557 1.00 50.84 118 THR A CA 1
ATOM 885 C C . THR A 1 118 ? 26.762 11.727 35.274 1.00 50.84 118 THR A C 1
ATOM 887 O O . THR A 1 118 ? 26.273 12.018 34.183 1.00 50.84 118 THR A O 1
ATOM 890 N N . ALA A 1 119 ? 26.051 11.176 36.255 1.00 50.41 119 ALA A N 1
ATOM 891 C CA . ALA A 1 119 ? 24.600 11.127 36.272 1.00 50.41 119 ALA A CA 1
ATOM 892 C C . ALA A 1 119 ? 24.049 12.549 36.463 1.00 50.41 119 ALA A C 1
ATOM 894 O O . ALA A 1 119 ? 24.001 13.063 37.579 1.00 50.41 119 ALA A O 1
ATOM 895 N N . THR A 1 120 ? 23.630 13.196 35.377 1.00 48.50 120 THR A N 1
ATOM 896 C CA . THR A 1 120 ? 22.869 14.447 35.457 1.00 48.50 120 THR A CA 1
ATOM 897 C C . THR A 1 120 ? 21.385 14.099 35.499 1.00 48.50 120 THR A C 1
ATOM 899 O O . THR A 1 120 ? 20.753 13.855 34.472 1.00 48.50 120 THR A O 1
ATOM 902 N N . ALA A 1 121 ? 20.831 14.036 36.708 1.00 61.69 121 ALA A N 1
ATOM 903 C CA . ALA A 1 121 ? 19.393 13.955 36.930 1.00 61.69 121 ALA A CA 1
ATOM 904 C C . ALA A 1 121 ? 18.700 15.209 36.350 1.00 61.69 121 ALA A C 1
ATOM 906 O O . ALA A 1 121 ? 19.136 16.329 36.636 1.00 61.69 121 ALA A O 1
ATOM 907 N N . PRO A 1 122 ? 17.619 15.081 35.557 1.00 55.38 122 PRO A N 1
ATOM 908 C CA . PRO A 1 122 ? 16.839 16.237 35.147 1.00 55.38 122 PRO A CA 1
ATOM 909 C C . PRO A 1 122 ? 16.065 16.781 36.353 1.00 55.38 122 PRO A C 1
ATOM 911 O O . PRO A 1 122 ? 15.099 16.187 36.828 1.00 55.38 122 PRO A O 1
ATOM 914 N N . LYS A 1 123 ? 16.504 17.944 36.838 1.00 51.03 123 LYS A N 1
ATOM 915 C CA . LYS A 1 123 ? 15.791 18.788 37.798 1.00 51.03 123 LYS A CA 1
ATOM 916 C C . LYS A 1 123 ? 14.449 19.198 37.178 1.00 51.03 123 LYS A C 1
ATOM 918 O O . LYS A 1 123 ? 14.398 20.077 36.319 1.00 51.03 123 LYS A O 1
ATOM 923 N N . GLN A 1 124 ? 13.367 18.534 37.585 1.00 49.56 124 GLN A N 1
ATOM 924 C CA . GLN A 1 124 ? 12.001 18.975 37.311 1.00 49.56 124 GLN A CA 1
ATOM 925 C C . GLN A 1 124 ? 11.777 20.316 38.011 1.00 49.56 124 GLN A C 1
ATOM 927 O O . GLN A 1 124 ? 11.568 20.388 39.219 1.00 49.56 124 GLN A O 1
ATOM 932 N N . THR A 1 125 ? 11.827 21.395 37.238 1.00 51.28 125 THR A N 1
ATOM 933 C CA . THR A 1 125 ? 11.372 22.709 37.681 1.00 51.28 125 THR A CA 1
ATOM 934 C C . THR A 1 125 ? 9.848 22.719 37.626 1.00 51.28 125 THR A C 1
ATOM 936 O O . THR A 1 125 ? 9.248 23.042 36.601 1.00 51.28 125 THR A O 1
ATOM 939 N N . SER A 1 126 ? 9.209 22.339 38.730 1.00 57.75 126 SER A N 1
ATOM 940 C CA . SER A 1 126 ? 7.805 22.648 38.989 1.00 57.75 126 SER A CA 1
ATOM 941 C C . SER A 1 126 ? 7.655 24.169 39.068 1.00 57.75 126 SER A C 1
ATOM 943 O O . SER A 1 126 ? 8.000 24.789 40.075 1.00 57.75 126 SER A O 1
ATOM 945 N N . ARG A 1 127 ? 7.182 24.794 37.986 1.00 50.50 127 ARG A N 1
ATOM 946 C CA . ARG A 1 127 ? 6.710 26.180 38.034 1.00 50.50 127 ARG A CA 1
ATOM 947 C C . ARG A 1 127 ? 5.360 26.206 38.764 1.00 50.50 127 ARG A C 1
ATOM 949 O O . ARG A 1 127 ? 4.457 25.487 38.336 1.00 50.50 127 ARG A O 1
ATOM 956 N N . PRO A 1 128 ? 5.188 27.029 39.810 1.00 58.84 128 PRO A N 1
ATOM 957 C CA . PRO A 1 128 ? 3.874 27.289 40.378 1.00 58.84 128 PRO A CA 1
ATOM 958 C C . PRO A 1 128 ? 3.032 28.047 39.344 1.00 58.84 128 PRO A C 1
ATOM 960 O O . PRO A 1 128 ? 3.421 29.113 38.863 1.00 58.84 128 PRO A O 1
ATOM 963 N N . MET A 1 129 ? 1.894 27.466 38.959 1.00 52.72 129 MET A N 1
ATOM 964 C CA . MET A 1 129 ? 0.882 28.162 38.171 1.00 52.72 129 MET A CA 1
ATOM 965 C C . MET A 1 129 ? 0.262 29.238 39.061 1.00 52.72 129 MET A C 1
ATOM 967 O O . MET A 1 129 ? -0.371 28.935 40.069 1.00 52.72 129 MET A O 1
ATOM 971 N N . ALA A 1 130 ? 0.467 30.499 38.687 1.00 61.75 130 ALA A N 1
ATOM 972 C CA . ALA A 1 130 ? -0.305 31.605 39.224 1.00 61.75 130 ALA A CA 1
ATOM 973 C C . ALA A 1 130 ? -1.794 31.422 38.858 1.00 61.75 130 ALA A C 1
ATOM 975 O O . ALA A 1 130 ? -2.094 30.961 37.750 1.00 61.75 130 ALA A O 1
ATOM 976 N N . PRO A 1 131 ? -2.732 31.786 39.747 1.00 58.53 131 PRO A N 1
ATOM 977 C CA . PRO A 1 131 ? -4.157 31.708 39.461 1.00 58.53 131 PRO A CA 1
ATOM 978 C C . PRO A 1 131 ? -4.532 32.747 38.397 1.00 58.53 131 PRO A C 1
ATOM 980 O O . PRO A 1 131 ? -4.526 33.954 38.641 1.00 58.53 131 PRO A O 1
ATOM 983 N N . ALA A 1 132 ? -4.853 32.276 37.192 1.00 51.38 132 ALA A N 1
ATOM 984 C CA . ALA A 1 132 ? -5.456 33.105 36.160 1.00 51.38 132 ALA A CA 1
ATOM 985 C C . ALA A 1 132 ? -6.926 33.388 36.519 1.00 51.38 132 ALA A C 1
ATOM 987 O O . ALA A 1 132 ? -7.687 32.482 36.855 1.00 51.38 132 ALA A O 1
ATOM 988 N N . LYS A 1 133 ? -7.285 34.675 36.445 1.00 58.75 133 LYS A N 1
ATOM 989 C CA . LYS A 1 133 ? -8.622 35.257 36.632 1.00 58.75 133 LYS A CA 1
ATOM 990 C C . LYS A 1 133 ? -9.757 34.406 36.027 1.00 58.75 133 LYS A C 1
ATOM 992 O O . LYS A 1 133 ? -9.631 33.978 34.877 1.00 58.75 133 LYS A O 1
ATOM 997 N N . PRO A 1 134 ? -10.908 34.273 36.713 1.00 52.84 134 PRO A N 1
ATOM 998 C CA . PRO A 1 134 ? -12.106 33.678 36.133 1.00 52.84 134 PRO A CA 1
ATOM 999 C C . PRO A 1 134 ? -12.672 34.616 35.057 1.00 52.84 134 PRO A C 1
ATOM 1001 O O . PRO A 1 134 ? -13.292 35.632 35.362 1.00 52.84 134 PRO A O 1
ATOM 1004 N N . SER A 1 135 ? -12.430 34.294 33.784 1.00 54.12 135 SER A N 1
ATOM 1005 C CA . SER A 1 135 ? -13.200 34.868 32.678 1.00 54.12 135 SER A CA 1
ATOM 1006 C C . SER A 1 135 ? -14.500 34.097 32.505 1.00 54.12 135 SER A C 1
ATOM 1008 O O . SER A 1 135 ? -14.546 32.874 32.625 1.00 54.12 135 SER A O 1
ATOM 1010 N N . ALA A 1 136 ? -15.548 34.877 32.271 1.00 48.59 136 ALA A N 1
ATOM 1011 C CA . ALA A 1 136 ? -16.949 34.515 32.260 1.00 48.59 136 ALA A CA 1
ATOM 1012 C C . ALA A 1 136 ? -17.281 33.221 31.503 1.00 48.59 136 ALA A C 1
ATOM 1014 O O . ALA A 1 136 ? -16.773 32.926 30.422 1.00 48.59 136 ALA A O 1
ATOM 1015 N N . MET A 1 137 ? -18.210 32.488 32.113 1.00 47.25 137 MET A N 1
ATOM 1016 C CA . MET A 1 137 ? -18.856 31.277 31.633 1.00 47.25 137 MET A CA 1
ATOM 1017 C C . MET A 1 137 ? -19.364 31.423 30.192 1.00 47.25 137 MET A C 1
ATOM 1019 O O . MET A 1 137 ? -20.390 32.053 29.950 1.00 47.25 137 MET A O 1
ATOM 1023 N N . SER A 1 138 ? -18.711 30.745 29.250 1.00 46.75 138 SER A N 1
ATOM 1024 C CA . SER A 1 138 ? -19.376 30.308 28.026 1.00 46.75 138 SER A CA 1
ATOM 1025 C C . SER A 1 138 ? -19.967 28.927 28.299 1.00 46.75 138 SER A C 1
ATOM 1027 O O . SER A 1 138 ? -19.238 27.943 28.432 1.00 46.75 138 SER A O 1
ATOM 1029 N N . ARG A 1 139 ? -21.298 28.857 28.446 1.00 45.81 139 ARG A N 1
ATOM 1030 C CA . ARG A 1 139 ? -22.083 27.610 28.476 1.00 45.81 139 ARG A CA 1
ATOM 1031 C C . ARG A 1 139 ? -22.069 26.978 27.076 1.00 45.81 139 ARG A C 1
ATOM 1033 O O . ARG A 1 139 ? -23.087 26.916 26.400 1.00 45.81 139 ARG A O 1
ATOM 1040 N N . GLY A 1 140 ? -20.897 26.551 26.618 1.00 43.78 140 GLY A N 1
ATOM 1041 C CA . GLY A 1 140 ? -20.747 25.695 25.449 1.00 43.78 140 GLY A CA 1
ATOM 1042 C C . GLY A 1 140 ? -20.905 24.249 25.894 1.00 43.78 140 GLY A C 1
ATOM 1043 O O . GLY A 1 140 ? -20.157 23.793 26.758 1.00 43.78 140 GLY A O 1
ATOM 1044 N N . GLY A 1 141 ? -21.906 23.552 25.353 1.00 47.72 141 GLY A N 1
ATOM 1045 C CA . GLY A 1 141 ? -22.174 22.150 25.651 1.00 47.72 141 GLY A CA 1
ATOM 1046 C C . GLY A 1 141 ? -20.890 21.328 25.607 1.00 47.72 141 GLY A C 1
ATOM 1047 O O . GLY A 1 141 ? -20.164 21.335 24.614 1.00 47.72 141 GLY A O 1
ATOM 1048 N N . VAL A 1 142 ? -20.601 20.644 26.713 1.00 46.62 142 VAL A N 1
ATOM 1049 C CA . VAL A 1 142 ? -19.508 19.682 26.812 1.00 46.62 142 VAL A CA 1
ATOM 1050 C C . VAL A 1 142 ? -19.817 18.571 25.815 1.00 46.62 142 VAL A C 1
ATOM 1052 O O . VAL A 1 142 ? -20.532 17.621 26.133 1.00 46.62 142 VAL A O 1
ATOM 1055 N N . SER A 1 143 ? -19.296 18.696 24.593 1.00 50.53 143 SER A N 1
ATOM 1056 C CA . SER A 1 143 ? -19.096 17.558 23.705 1.00 50.53 143 SER A CA 1
ATOM 1057 C C . SER A 1 143 ? -18.235 16.586 24.490 1.00 50.53 143 SER A C 1
ATOM 1059 O O . SER A 1 143 ? -17.020 16.765 24.594 1.00 50.53 143 SER A O 1
ATOM 1061 N N . ARG A 1 144 ? -18.883 15.605 25.129 1.00 52.03 144 ARG A N 1
ATOM 1062 C CA . ARG A 1 144 ? -18.220 14.470 25.758 1.00 52.03 144 ARG A CA 1
ATOM 1063 C C . ARG A 1 144 ? -17.443 13.798 24.640 1.00 52.03 144 ARG A C 1
ATOM 1065 O O . ARG A 1 144 ? -18.005 13.045 23.853 1.00 52.03 144 ARG A O 1
ATOM 1072 N N . SER A 1 145 ? -16.168 14.154 24.533 1.00 51.06 145 SER A N 1
ATOM 1073 C CA . SER A 1 145 ? -15.211 13.461 23.695 1.00 51.06 145 SER A CA 1
ATOM 1074 C C . SER A 1 145 ? -15.168 12.042 24.235 1.00 51.06 145 SER A C 1
ATOM 1076 O O . SER A 1 145 ? -14.549 11.781 25.265 1.00 51.06 145 SER A O 1
ATOM 1078 N N . THR A 1 146 ? -15.939 11.146 23.619 1.00 63.75 146 THR A N 1
ATOM 1079 C CA . THR A 1 146 ? -15.871 9.716 23.891 1.00 63.75 146 THR A CA 1
ATOM 1080 C C . THR A 1 146 ? -14.457 9.299 23.535 1.00 63.75 146 THR A C 1
ATOM 1082 O O . THR A 1 146 ? -14.108 9.180 22.359 1.00 63.75 146 THR A O 1
ATOM 1085 N N . SER A 1 147 ? -13.614 9.178 24.557 1.00 69.00 147 SER A N 1
ATOM 1086 C CA . SER A 1 147 ? -12.239 8.738 24.413 1.00 69.00 147 SER A CA 1
ATOM 1087 C C . SER A 1 147 ? -12.264 7.306 23.898 1.00 69.00 147 SER A C 1
ATOM 1089 O O . SER A 1 147 ? -12.637 6.390 24.625 1.00 69.00 147 SER A O 1
ATOM 1091 N N . ILE A 1 148 ? -11.909 7.117 22.630 1.00 77.56 148 ILE A N 1
ATOM 1092 C CA . ILE A 1 148 ? -11.751 5.783 22.056 1.00 77.56 148 ILE A CA 1
ATOM 1093 C C . ILE A 1 148 ? -10.551 5.125 22.734 1.00 77.56 148 ILE A C 1
ATOM 1095 O O . ILE A 1 148 ? -9.420 5.606 22.605 1.00 77.56 148 ILE A O 1
ATOM 1099 N N . THR A 1 149 ? -10.787 4.012 23.420 1.00 80.06 149 THR A N 1
ATOM 1100 C CA . THR A 1 149 ? -9.723 3.225 24.040 1.00 80.06 149 THR A CA 1
ATOM 1101 C C . THR A 1 149 ? -9.021 2.395 22.966 1.00 80.06 149 THR A C 1
ATOM 1103 O O . THR A 1 149 ? -9.650 1.665 22.194 1.00 80.06 149 THR A O 1
ATOM 1106 N N . GLN A 1 150 ? -7.695 2.516 22.886 1.00 75.50 150 GLN A N 1
ATOM 1107 C CA . GLN A 1 150 ? -6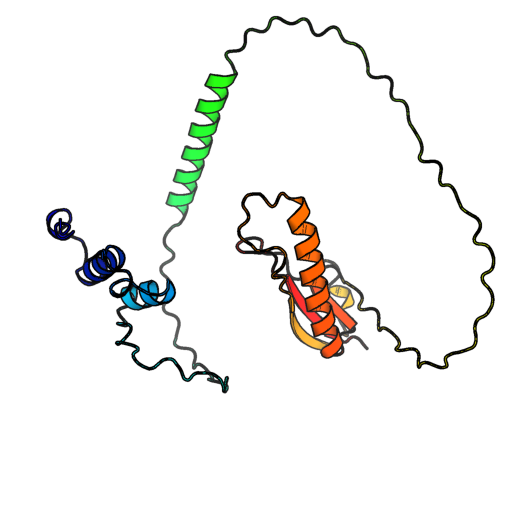.879 1.652 22.034 1.00 75.50 150 GLN A CA 1
ATOM 1108 C C . GLN A 1 150 ? -6.645 0.323 22.748 1.00 75.50 150 GLN A C 1
ATOM 1110 O O . GLN A 1 150 ? -6.031 0.305 23.809 1.00 75.50 150 GLN A O 1
ATOM 1115 N N . VAL A 1 151 ? -7.096 -0.779 22.149 1.00 75.31 151 VAL A N 1
ATOM 1116 C CA . VAL A 1 151 ? -6.898 -2.124 22.705 1.00 75.31 151 VAL A CA 1
ATOM 1117 C C . VAL A 1 151 ? -5.845 -2.847 21.890 1.00 75.31 151 VAL A C 1
ATOM 1119 O O . VAL A 1 151 ? -5.851 -2.822 20.652 1.00 75.31 151 VAL A O 1
ATOM 1122 N N . ASN A 1 152 ? -4.903 -3.469 22.592 1.00 73.69 152 ASN A N 1
ATOM 1123 C CA . ASN A 1 152 ? -3.838 -4.217 21.952 1.00 73.69 152 ASN A CA 1
ATOM 1124 C C . ASN A 1 152 ? -4.361 -5.579 21.466 1.00 73.69 152 ASN A C 1
ATOM 1126 O O . ASN A 1 152 ? -5.259 -6.185 22.045 1.00 73.69 152 ASN A O 1
ATOM 1130 N N . MET A 1 153 ? -3.763 -6.099 20.397 1.00 63.84 153 MET A N 1
ATOM 1131 C CA . MET A 1 153 ? -4.120 -7.378 19.773 1.00 63.84 153 MET A CA 1
ATOM 1132 C C . MET A 1 153 ? -4.063 -8.587 20.718 1.00 63.84 153 MET A C 1
ATOM 1134 O O . MET A 1 153 ? -4.688 -9.610 20.436 1.00 63.84 153 MET A O 1
ATOM 1138 N N . THR A 1 154 ? -3.309 -8.487 21.810 1.00 66.75 154 THR A N 1
ATOM 1139 C CA . THR A 1 154 ? -3.174 -9.519 22.845 1.00 66.75 154 THR A CA 1
ATOM 1140 C C . THR A 1 154 ? -4.390 -9.622 23.765 1.00 66.75 154 THR A C 1
ATOM 1142 O O . THR A 1 154 ? -4.591 -10.658 24.389 1.00 66.75 154 THR A O 1
ATOM 1145 N N . GLU A 1 155 ? -5.259 -8.612 23.792 1.00 72.25 155 GLU A N 1
ATOM 1146 C CA . GLU A 1 155 ? -6.394 -8.519 24.718 1.00 72.25 155 GLU A CA 1
ATOM 1147 C C . GLU A 1 155 ? -7.726 -8.863 24.042 1.00 72.25 155 GLU A C 1
ATOM 1149 O O . GLU A 1 155 ? -8.776 -8.326 24.377 1.00 72.25 155 GLU A O 1
ATOM 1154 N N . LYS A 1 156 ? -7.727 -9.817 23.100 1.00 70.38 156 LYS A N 1
ATOM 1155 C CA . LYS A 1 156 ? -8.963 -10.266 22.422 1.00 70.38 156 LYS A CA 1
ATOM 1156 C C . LYS A 1 156 ? -10.069 -10.713 23.386 1.00 70.38 156 LYS A C 1
ATOM 1158 O O . LYS A 1 156 ? -11.235 -10.671 23.013 1.00 70.38 156 LYS A O 1
ATOM 1163 N N . LYS A 1 157 ? -9.718 -11.124 24.610 1.00 79.88 157 LYS A N 1
ATOM 1164 C CA . LYS A 1 157 ? -10.684 -11.493 25.655 1.00 79.88 157 LYS A CA 1
ATOM 1165 C C . LYS A 1 157 ? -11.551 -10.314 26.117 1.00 79.88 157 LYS A C 1
ATOM 1167 O O . LYS A 1 157 ? -12.658 -10.555 26.567 1.00 79.88 157 LYS A O 1
ATOM 1172 N N . GLN A 1 158 ? -11.104 -9.066 25.957 1.00 78.44 158 GLN A N 1
ATOM 1173 C CA . GLN A 1 158 ? -11.900 -7.881 26.307 1.00 78.44 158 GLN A CA 1
ATOM 1174 C C . GLN A 1 158 ? -13.003 -7.553 25.285 1.00 78.44 158 GLN A C 1
ATOM 1176 O O . GLN A 1 158 ? -13.798 -6.652 25.518 1.00 78.44 158 GLN A O 1
ATOM 1181 N N . LEU A 1 159 ? -13.071 -8.266 24.153 1.00 86.94 159 LEU A N 1
ATOM 1182 C CA . LEU A 1 159 ? -14.038 -7.997 23.081 1.00 86.94 159 LEU A CA 1
ATOM 1183 C C . LEU A 1 159 ? -15.252 -8.943 23.079 1.00 86.94 159 LEU A C 1
ATOM 1185 O O . LEU A 1 159 ? -15.976 -8.965 22.086 1.00 86.94 159 LEU A O 1
ATOM 1189 N N . GLN A 1 160 ? -15.471 -9.744 24.131 1.00 86.81 160 GLN A N 1
ATOM 1190 C CA . GLN A 1 160 ? -16.509 -10.787 24.105 1.00 86.81 160 GLN A CA 1
ATOM 1191 C C . GLN A 1 160 ? -17.948 -10.247 24.019 1.00 86.81 160 GLN A C 1
ATOM 1193 O O . GLN A 1 160 ? -18.789 -10.924 23.440 1.00 86.81 160 GLN A O 1
ATOM 1198 N N . ASP A 1 161 ? -18.189 -8.998 24.429 1.00 92.75 161 ASP A N 1
ATOM 1199 C CA . ASP A 1 161 ? -19.518 -8.363 24.400 1.00 92.75 161 ASP A CA 1
ATOM 1200 C C . ASP A 1 161 ? -19.599 -7.155 23.450 1.00 92.75 161 ASP A C 1
ATOM 1202 O O . ASP A 1 161 ? -20.419 -6.247 23.617 1.00 92.75 161 ASP A O 1
ATOM 1206 N N . CYS A 1 162 ? -18.726 -7.108 22.440 1.00 94.69 162 CYS A N 1
ATOM 1207 C CA . CYS A 1 162 ? -18.628 -5.962 21.543 1.00 94.69 162 CYS A CA 1
ATOM 1208 C C . CYS A 1 162 ? -19.170 -6.266 20.142 1.00 94.69 162 CYS A C 1
ATOM 1210 O O . CYS A 1 162 ? -18.734 -7.198 19.467 1.00 94.69 162 CYS A O 1
ATOM 1212 N N . GLN A 1 163 ? -20.071 -5.412 19.652 1.00 96.88 163 GLN A N 1
ATOM 1213 C CA . GLN A 1 163 ? -20.597 -5.488 18.293 1.00 96.88 163 GLN A CA 1
ATOM 1214 C C . GLN A 1 163 ? -19.559 -4.971 17.293 1.00 96.88 163 GLN A C 1
ATOM 1216 O O . GLN A 1 163 ? -19.032 -3.864 17.433 1.00 96.88 163 GLN A O 1
ATOM 1221 N N . TYR A 1 164 ? -19.271 -5.757 16.258 1.00 96.00 164 TYR A N 1
ATOM 1222 C CA . TYR A 1 164 ? -18.426 -5.316 15.152 1.00 96.00 164 TYR A CA 1
ATOM 1223 C C . TYR A 1 164 ? -19.169 -4.293 14.286 1.00 96.00 164 TYR A C 1
ATOM 1225 O O . TYR A 1 164 ? -20.271 -4.564 13.818 1.00 96.00 164 TYR A O 1
ATOM 1233 N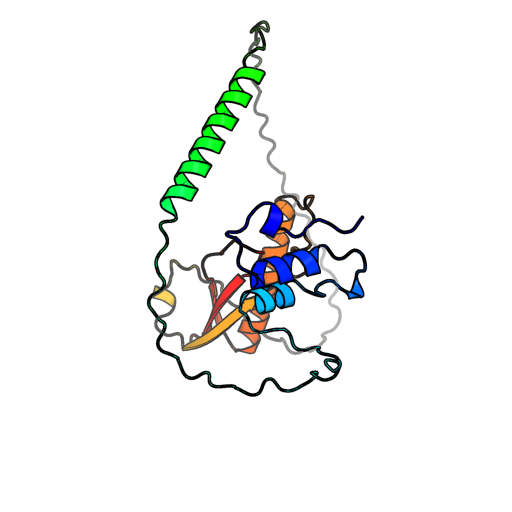 N . LEU A 1 165 ? -18.555 -3.130 14.062 1.00 97.12 165 LEU A N 1
ATOM 1234 C CA . LEU A 1 165 ? -19.150 -2.044 13.275 1.00 97.12 165 LEU A CA 1
ATOM 1235 C C . LEU A 1 165 ? -18.588 -1.946 11.856 1.00 97.12 165 LEU A C 1
ATOM 1237 O O . LEU A 1 165 ? -19.239 -1.403 10.971 1.00 97.12 165 LEU A O 1
ATOM 1241 N N . GLY A 1 166 ? -17.363 -2.425 11.634 1.00 96.06 166 GLY A N 1
ATOM 1242 C CA . GLY A 1 166 ? -16.731 -2.350 10.323 1.00 96.06 166 GLY A CA 1
ATOM 1243 C C . GLY A 1 166 ? -15.217 -2.209 10.371 1.00 96.06 166 GLY A C 1
ATOM 1244 O O . GLY A 1 166 ? -14.569 -2.236 11.423 1.00 96.06 166 GLY A O 1
ATOM 1245 N N . LEU A 1 167 ? -14.622 -2.111 9.185 1.00 95.81 167 LEU A N 1
ATOM 1246 C CA . LEU A 1 167 ? -13.182 -1.978 9.009 1.00 95.81 167 LEU A CA 1
ATOM 1247 C C . LEU A 1 167 ? -12.836 -0.508 8.767 1.00 95.81 167 LEU A C 1
ATOM 1249 O O . LEU A 1 167 ? -13.341 0.114 7.837 1.00 95.81 167 LEU A O 1
ATOM 1253 N N . VAL A 1 168 ? -11.945 0.044 9.586 1.00 95.50 168 VAL A N 1
ATOM 1254 C CA . VAL A 1 168 ? -11.474 1.426 9.453 1.00 95.50 168 VAL A CA 1
ATOM 1255 C C . VAL A 1 168 ? -10.066 1.444 8.875 1.00 95.50 168 VAL A C 1
ATOM 1257 O O . VAL A 1 168 ? -9.195 0.658 9.255 1.00 95.50 168 VAL A O 1
ATOM 1260 N N . LYS A 1 169 ? -9.833 2.348 7.920 1.00 94.19 169 LYS A N 1
ATOM 1261 C CA . LYS A 1 169 ? -8.530 2.529 7.274 1.00 94.19 169 LYS A CA 1
ATOM 1262 C C . LYS A 1 169 ? -8.112 3.989 7.337 1.00 94.19 169 LYS A C 1
ATOM 1264 O O . LYS A 1 169 ? -8.845 4.873 6.883 1.00 94.19 169 LYS A O 1
ATOM 1269 N N . GLY A 1 170 ? -6.917 4.209 7.863 1.00 90.81 170 GLY A N 1
ATOM 1270 C CA . GLY A 1 170 ? -6.264 5.505 7.921 1.00 90.81 170 GLY A CA 1
ATOM 1271 C C . GLY A 1 170 ? -5.129 5.569 6.912 1.00 90.81 170 GLY A C 1
ATOM 1272 O O . GLY A 1 170 ? -4.333 4.629 6.802 1.00 90.81 170 GLY A O 1
ATOM 1273 N N . TRP A 1 171 ? -5.068 6.670 6.172 1.00 86.81 171 TRP A N 1
ATOM 1274 C CA . TRP A 1 171 ? -3.950 6.979 5.290 1.00 86.81 171 TRP A CA 1
ATOM 1275 C C . TRP A 1 171 ? -3.447 8.381 5.610 1.00 86.81 171 TRP A C 1
ATOM 1277 O O . TRP A 1 171 ? -4.236 9.266 5.935 1.00 86.81 171 TRP A O 1
ATOM 1287 N N . SER A 1 172 ? -2.135 8.573 5.533 1.00 81.00 172 SER A N 1
ATOM 1288 C CA . SER A 1 172 ? -1.516 9.884 5.653 1.00 81.00 172 SER A CA 1
ATOM 1289 C C . SER A 1 172 ? -0.717 10.153 4.390 1.00 81.00 172 SER A C 1
ATOM 1291 O O . SER A 1 172 ? 0.274 9.478 4.114 1.00 81.00 172 SER A O 1
ATOM 1293 N N . VAL A 1 173 ? -1.163 11.143 3.620 1.00 66.62 173 VAL A N 1
ATOM 1294 C CA . VAL A 1 173 ? -0.488 11.592 2.389 1.00 66.62 173 VAL A CA 1
ATOM 1295 C C . VAL A 1 173 ? 0.812 12.322 2.723 1.00 66.62 173 VAL A C 1
ATOM 1297 O O . VAL A 1 173 ? 1.784 12.259 1.978 1.00 66.62 173 VAL A O 1
ATOM 1300 N N . LYS A 1 174 ? 0.859 12.966 3.898 1.00 60.56 174 LYS A N 1
ATOM 1301 C CA . LYS A 1 174 ? 1.953 13.850 4.322 1.00 60.56 174 LYS A CA 1
ATOM 1302 C C . LYS A 1 174 ? 3.274 13.139 4.644 1.00 60.56 174 LYS A C 1
ATOM 1304 O O . LYS A 1 174 ? 4.269 13.821 4.848 1.00 60.56 174 LYS A O 1
ATOM 1309 N N . GLY A 1 175 ? 3.313 11.804 4.675 1.00 51.25 175 GLY A N 1
ATOM 1310 C CA . GLY A 1 175 ? 4.533 11.035 4.970 1.00 51.25 175 GLY A CA 1
ATOM 1311 C C . GLY A 1 175 ? 5.015 10.109 3.849 1.00 51.25 175 GLY A C 1
ATOM 1312 O O . GLY A 1 175 ? 6.008 9.414 4.043 1.00 51.25 175 GLY A O 1
ATOM 1313 N N . GLY A 1 176 ? 4.302 10.054 2.718 1.00 48.16 176 GLY A N 1
ATOM 1314 C CA . GLY A 1 176 ? 4.510 9.055 1.661 1.00 48.16 176 GLY A CA 1
ATOM 1315 C C . GLY A 1 176 ? 5.108 9.590 0.363 1.00 48.16 176 GLY A C 1
ATOM 1316 O O . GLY A 1 176 ? 5.255 8.821 -0.583 1.00 48.16 176 GLY A O 1
ATOM 1317 N N . GLY A 1 177 ? 5.453 10.880 0.298 1.00 49.34 177 GLY A N 1
ATOM 1318 C CA . GLY A 1 177 ? 6.299 11.371 -0.783 1.00 49.34 177 GLY A CA 1
ATOM 1319 C C . GLY A 1 177 ? 7.579 10.548 -0.777 1.00 49.34 177 GLY A C 1
ATOM 1320 O O . GLY A 1 177 ? 8.191 10.398 0.281 1.00 49.34 177 GLY A O 1
ATOM 1321 N N . LEU A 1 178 ? 7.938 9.994 -1.935 1.00 49.19 178 LEU A N 1
ATOM 1322 C CA . LEU A 1 178 ? 9.117 9.173 -2.226 1.00 49.19 178 LEU A CA 1
ATOM 1323 C C . LEU A 1 178 ? 10.430 9.959 -2.025 1.00 49.19 178 LEU A C 1
ATOM 1325 O O . LEU A 1 178 ? 11.354 9.908 -2.828 1.00 49.19 178 LEU A O 1
ATOM 1329 N N . SER A 1 179 ? 10.507 10.764 -0.973 1.00 48.12 179 SER A N 1
ATOM 1330 C CA . SER A 1 179 ? 11.699 11.461 -0.566 1.00 48.12 179 SER A CA 1
ATOM 1331 C C . SER A 1 179 ? 12.607 10.419 0.060 1.00 48.12 179 SER A C 1
ATOM 1333 O O . SER A 1 179 ? 12.473 10.063 1.230 1.00 48.12 179 SER A O 1
ATOM 1335 N N . LEU A 1 180 ? 13.556 9.937 -0.741 1.00 53.69 180 LEU A N 1
ATOM 1336 C CA . LEU A 1 180 ? 14.696 9.118 -0.319 1.00 53.69 180 LEU A CA 1
ATOM 1337 C C . LEU A 1 180 ? 15.485 9.747 0.852 1.00 53.69 180 LEU A C 1
ATOM 1339 O O . LEU A 1 180 ? 16.275 9.064 1.493 1.00 53.69 180 LEU A O 1
ATOM 1343 N N . LYS A 1 181 ? 15.244 11.029 1.168 1.00 54.25 181 LYS A N 1
ATOM 1344 C CA . LYS A 1 181 ? 15.827 11.756 2.305 1.00 54.25 181 LYS A CA 1
ATOM 1345 C C . LYS A 1 181 ? 14.962 11.746 3.575 1.00 54.25 181 LYS A C 1
ATOM 1347 O O . LYS A 1 181 ? 15.396 12.249 4.609 1.00 54.25 181 LYS A O 1
ATOM 1352 N N . GLY A 1 182 ? 13.757 11.177 3.532 1.00 50.53 182 GLY A N 1
ATOM 1353 C CA . GLY A 1 182 ? 12.878 11.026 4.690 1.00 50.53 182 GLY A CA 1
ATOM 1354 C C . GLY A 1 182 ? 13.388 9.945 5.641 1.00 50.53 182 GLY A C 1
ATOM 1355 O O . GLY A 1 182 ? 12.948 8.798 5.581 1.00 50.53 182 GLY A O 1
ATOM 1356 N N . GLY A 1 183 ? 14.330 10.304 6.514 1.00 55.69 183 GLY A N 1
ATOM 1357 C CA . GLY A 1 183 ? 14.857 9.415 7.548 1.00 55.69 183 GLY A CA 1
ATOM 1358 C C . GLY A 1 183 ? 13.768 8.829 8.462 1.00 55.69 183 GLY A C 1
ATOM 1359 O O . GLY A 1 183 ? 12.624 9.285 8.497 1.00 55.69 183 GLY A O 1
ATOM 1360 N N . TRP A 1 184 ? 14.143 7.815 9.247 1.00 60.31 184 TRP A N 1
ATOM 1361 C CA . TRP A 1 184 ? 13.282 7.036 10.156 1.00 60.31 184 TRP A CA 1
ATOM 1362 C C . TRP A 1 184 ? 12.289 7.862 11.006 1.00 60.31 184 TRP A C 1
ATOM 1364 O O . TRP A 1 184 ? 11.188 7.391 11.301 1.00 60.31 184 TRP A O 1
ATOM 1374 N N . LEU A 1 185 ? 12.629 9.111 11.337 1.00 66.38 185 LEU A N 1
ATOM 1375 C CA . LEU A 1 185 ? 11.780 10.051 12.076 1.00 66.38 185 LEU A CA 1
ATOM 1376 C C . LEU A 1 185 ? 10.443 10.368 11.374 1.00 66.38 185 LEU A C 1
ATOM 1378 O O . LEU A 1 185 ? 9.415 10.464 12.047 1.00 66.38 185 LEU A O 1
ATOM 1382 N N . GLY A 1 186 ? 10.409 10.445 10.038 1.00 67.50 186 GLY A N 1
ATOM 1383 C CA . GLY A 1 186 ? 9.181 10.743 9.283 1.00 67.50 186 GLY A CA 1
ATOM 1384 C C . GLY A 1 186 ? 8.116 9.640 9.374 1.00 67.50 186 GLY A C 1
ATOM 1385 O O . GLY A 1 186 ? 6.915 9.916 9.318 1.00 67.50 186 GLY A O 1
ATOM 1386 N N . ARG A 1 187 ? 8.533 8.386 9.608 1.00 73.06 187 ARG A N 1
ATOM 1387 C CA . ARG A 1 187 ? 7.617 7.235 9.698 1.00 73.06 187 ARG A CA 1
ATOM 1388 C C . ARG A 1 187 ? 6.703 7.307 10.919 1.00 73.06 187 ARG A C 1
ATOM 1390 O O . ARG A 1 187 ? 5.526 6.976 10.807 1.00 73.06 187 ARG A O 1
ATOM 1397 N N . LYS A 1 188 ? 7.213 7.772 12.065 1.00 81.06 188 LYS A N 1
ATOM 1398 C CA . LYS A 1 188 ? 6.424 7.875 13.308 1.00 81.06 188 LYS A CA 1
ATOM 1399 C C . LYS A 1 188 ? 5.313 8.922 13.197 1.00 81.06 188 LYS A C 1
ATOM 1401 O O . LYS A 1 188 ? 4.195 8.682 13.646 1.00 81.06 188 LYS A O 1
ATOM 1406 N N . ALA A 1 189 ? 5.605 10.059 12.566 1.00 82.50 189 ALA A N 1
ATOM 1407 C CA . ALA A 1 189 ? 4.619 11.118 12.358 1.00 82.50 189 ALA A CA 1
ATOM 1408 C C . ALA A 1 189 ? 3.503 10.677 11.393 1.00 82.50 189 ALA A C 1
ATOM 1410 O O . ALA A 1 189 ? 2.320 10.855 11.695 1.00 82.50 189 ALA A O 1
ATOM 1411 N N . GLY A 1 190 ? 3.872 10.032 10.278 1.00 82.44 190 GLY A N 1
ATOM 1412 C CA . GLY A 1 190 ? 2.911 9.465 9.327 1.00 82.44 190 GLY A CA 1
ATOM 1413 C C . GLY A 1 190 ? 2.023 8.396 9.963 1.00 82.44 190 GLY A C 1
ATOM 1414 O O . GLY A 1 190 ? 0.816 8.376 9.732 1.00 82.44 190 GLY A O 1
ATOM 1415 N N . GLU A 1 191 ? 2.591 7.560 10.833 1.00 86.88 191 GLU A N 1
ATOM 1416 C CA . GLU A 1 191 ? 1.836 6.544 11.561 1.00 86.88 191 GLU A CA 1
ATOM 1417 C C . GLU A 1 191 ? 0.774 7.160 12.483 1.00 86.88 191 GLU A C 1
ATOM 1419 O O . GLU A 1 191 ? -0.397 6.788 12.405 1.00 86.88 191 GLU A O 1
ATOM 1424 N N . LYS A 1 192 ? 1.150 8.151 13.302 1.00 88.19 192 LYS A N 1
ATOM 1425 C CA . LYS A 1 192 ? 0.208 8.831 14.205 1.00 88.19 192 LYS A CA 1
ATOM 1426 C C . LYS A 1 192 ? -0.913 9.532 13.431 1.00 88.19 192 LYS A C 1
ATOM 1428 O O . LYS A 1 192 ? -2.073 9.466 13.826 1.00 88.19 192 LYS A O 1
ATOM 1433 N N . SER A 1 193 ? -0.583 10.153 12.297 1.00 89.44 193 SER A N 1
ATOM 1434 C CA . SER A 1 193 ? -1.569 10.777 11.407 1.00 89.44 193 SER A CA 1
ATOM 1435 C C . SER A 1 193 ? -2.546 9.749 10.821 1.00 89.44 193 SER A C 1
ATOM 1437 O O . SER A 1 193 ? -3.758 9.974 10.856 1.00 89.44 193 SER A O 1
ATOM 1439 N N . SER A 1 194 ? -2.049 8.594 10.365 1.00 90.19 194 SER A N 1
ATOM 1440 C CA . SER A 1 194 ? -2.897 7.492 9.899 1.00 90.19 194 SER A CA 1
ATOM 1441 C C . SER A 1 194 ? -3.782 6.934 11.021 1.00 90.19 194 SER A C 1
ATOM 1443 O O . SER A 1 194 ? -4.959 6.670 10.779 1.00 90.19 194 SER A O 1
ATOM 1445 N N . MET A 1 195 ? -3.270 6.794 12.251 1.00 91.94 195 MET A N 1
ATOM 1446 C CA . MET A 1 195 ? -4.078 6.349 13.398 1.00 91.94 195 MET A CA 1
ATOM 1447 C C . MET A 1 195 ? -5.208 7.330 13.701 1.00 91.94 195 MET A C 1
ATOM 1449 O O . MET A 1 195 ? -6.354 6.905 13.818 1.00 91.94 195 MET A O 1
ATOM 1453 N N . ASN A 1 196 ? -4.914 8.630 13.758 1.00 92.19 196 ASN A N 1
ATOM 1454 C CA . ASN A 1 196 ? -5.920 9.657 14.030 1.00 92.19 196 ASN A CA 1
ATOM 1455 C C . ASN A 1 196 ? -7.031 9.660 12.971 1.00 92.19 196 ASN A C 1
ATOM 1457 O O . ASN A 1 196 ? -8.206 9.701 13.320 1.00 92.19 196 ASN A O 1
ATOM 1461 N N . SER A 1 197 ? -6.677 9.527 11.688 1.00 92.50 197 SER A N 1
ATOM 1462 C CA . SER A 1 197 ? -7.668 9.432 10.606 1.00 92.50 197 SER A CA 1
ATOM 1463 C C . SER A 1 197 ? -8.551 8.182 10.727 1.00 92.50 197 SER A C 1
ATOM 1465 O O . SER A 1 197 ? -9.757 8.239 10.488 1.00 92.50 197 SER A O 1
ATOM 1467 N N . ALA A 1 198 ? -7.979 7.040 11.117 1.00 94.06 198 ALA A N 1
ATOM 1468 C CA . ALA A 1 198 ? -8.757 5.826 11.348 1.00 94.06 198 ALA A CA 1
ATOM 1469 C C . ALA A 1 198 ? -9.648 5.925 12.600 1.00 94.06 198 ALA A C 1
ATOM 1471 O O . ALA A 1 198 ? -10.772 5.428 12.568 1.00 94.06 198 ALA A O 1
ATOM 1472 N N . LEU A 1 199 ? -9.184 6.588 13.664 1.00 94.25 199 LEU A N 1
ATOM 1473 C CA . LEU A 1 199 ? -9.972 6.854 14.872 1.00 94.25 199 LEU A CA 1
ATOM 1474 C C . LEU A 1 199 ? -11.151 7.786 14.588 1.00 94.25 199 LEU A C 1
ATOM 1476 O O . LEU A 1 199 ? -12.247 7.520 15.062 1.00 94.25 199 LEU A O 1
ATOM 1480 N N . GLU A 1 200 ? -10.963 8.820 13.769 1.00 94.06 200 GLU A N 1
ATOM 1481 C CA . GLU A 1 200 ? -12.052 9.712 13.350 1.00 94.06 200 GLU A CA 1
ATOM 1482 C C . GLU A 1 200 ? -13.123 8.963 12.538 1.00 94.06 200 GLU A C 1
ATOM 1484 O O . GLU A 1 200 ? -14.320 9.201 12.677 1.00 94.06 200 GLU A O 1
ATOM 1489 N N . LYS A 1 201 ? -12.717 8.004 11.699 1.00 95.50 201 LYS A N 1
ATOM 1490 C CA . LYS A 1 201 ? -13.675 7.129 11.005 1.00 95.50 201 LYS A CA 1
ATOM 1491 C C . LYS A 1 201 ? -14.381 6.185 11.973 1.00 95.50 201 LYS A C 1
ATOM 1493 O O . LYS A 1 201 ? -15.572 5.947 11.825 1.00 95.50 201 LYS A O 1
ATOM 1498 N N . ALA A 1 202 ? -13.665 5.662 12.965 1.00 95.88 202 ALA A N 1
ATOM 1499 C CA . ALA A 1 202 ? -14.241 4.797 13.986 1.00 95.88 202 ALA A CA 1
ATOM 1500 C C . ALA A 1 202 ? -15.252 5.549 14.869 1.00 95.88 202 ALA A C 1
ATOM 1502 O O . ALA A 1 202 ? -16.324 5.011 15.140 1.00 95.88 202 ALA A O 1
ATOM 1503 N N . SER A 1 203 ? -14.968 6.801 15.253 1.00 95.06 203 SER A N 1
ATOM 1504 C CA . SER A 1 203 ? -15.902 7.625 16.032 1.00 95.06 203 SER A CA 1
ATOM 1505 C C . SER A 1 203 ? -17.181 7.921 15.254 1.00 95.06 203 SER A C 1
ATOM 1507 O O . SER A 1 203 ? -18.265 7.817 15.821 1.00 95.06 203 SER A O 1
ATOM 1509 N N . LYS A 1 204 ? -17.082 8.192 13.944 1.00 95.88 204 LYS A N 1
ATOM 1510 C CA . LYS A 1 204 ? -18.252 8.367 13.061 1.00 95.88 204 LYS A CA 1
ATOM 1511 C C . LYS A 1 204 ? -19.135 7.117 12.979 1.00 95.88 204 LYS A C 1
ATOM 1513 O O . LYS A 1 204 ? -20.333 7.244 12.769 1.00 95.88 204 LYS A O 1
ATOM 1518 N N . LEU A 1 205 ? -18.566 5.928 13.187 1.00 96.19 205 LEU A N 1
ATOM 1519 C CA . LEU A 1 205 ? -19.316 4.668 13.278 1.00 96.19 205 LEU A CA 1
ATOM 1520 C C . LEU A 1 205 ? -19.893 4.404 14.682 1.00 96.19 205 LEU A C 1
ATOM 1522 O O . LEU A 1 205 ? -20.576 3.404 14.883 1.00 96.19 205 LEU A O 1
ATOM 1526 N N . GLY A 1 206 ? -19.616 5.261 15.671 1.00 95.69 206 GLY A N 1
ATOM 1527 C CA . GLY A 1 206 ? -20.001 5.038 17.067 1.00 95.69 206 GLY A CA 1
ATOM 1528 C C . GLY A 1 206 ? -19.169 3.956 17.759 1.00 95.69 206 GLY A C 1
ATOM 1529 O O . GLY A 1 206 ? -19.647 3.313 18.695 1.00 95.69 206 GLY A O 1
ATOM 1530 N N . ALA A 1 207 ? -17.946 3.716 17.282 1.00 96.31 207 ALA A N 1
ATOM 1531 C CA . ALA A 1 207 ? -17.051 2.739 17.877 1.00 96.31 207 ALA A CA 1
ATOM 1532 C C . ALA A 1 207 ? -16.439 3.256 19.179 1.00 96.31 207 ALA A C 1
ATOM 1534 O O . ALA A 1 207 ? -15.920 4.367 19.254 1.00 96.31 207 ALA A O 1
ATOM 1535 N N . THR A 1 208 ? -16.448 2.391 20.185 1.00 95.12 208 THR A N 1
ATOM 1536 C CA . THR A 1 208 ? -15.792 2.607 21.485 1.00 95.12 208 THR A CA 1
ATOM 1537 C C . THR A 1 208 ? -14.357 2.079 21.497 1.00 95.12 208 THR A C 1
ATOM 1539 O O . THR A 1 208 ? -13.505 2.601 22.210 1.00 95.12 208 THR A O 1
ATOM 1542 N N . HIS A 1 209 ? -14.086 1.058 20.676 1.00 94.06 209 HIS A N 1
ATO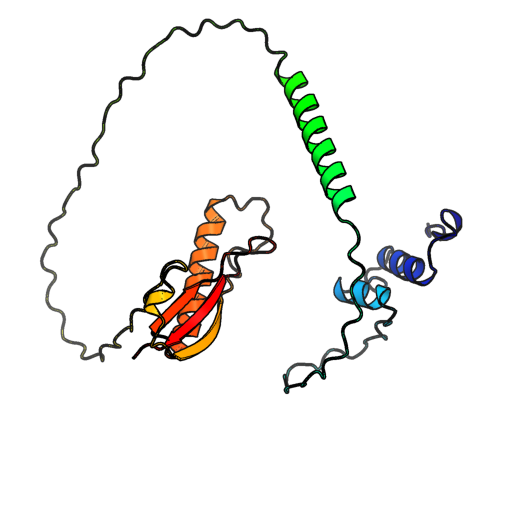M 1543 C CA . HIS A 1 209 ? -12.836 0.310 20.666 1.00 94.06 209 HIS A CA 1
ATOM 1544 C C . HIS A 1 209 ? -12.374 0.074 19.227 1.00 94.06 209 HIS A C 1
ATOM 1546 O O . HIS A 1 209 ? -13.181 -0.187 18.329 1.00 94.06 209 HIS A O 1
ATOM 1552 N N . VAL A 1 210 ? -11.062 0.145 18.997 1.00 94.31 210 VAL A N 1
ATOM 1553 C CA . VAL A 1 210 ? -10.452 -0.165 17.696 1.00 94.31 210 VAL A CA 1
ATOM 1554 C C . VAL A 1 210 ? -9.324 -1.167 17.890 1.00 94.31 210 VAL A C 1
ATOM 1556 O O . VAL A 1 210 ? -8.344 -0.888 18.577 1.00 94.31 210 VAL A O 1
ATOM 1559 N N . LEU A 1 211 ? -9.452 -2.326 17.242 1.00 93.44 211 LEU A N 1
ATOM 1560 C CA . LEU A 1 211 ? -8.434 -3.371 17.224 1.00 93.44 211 LEU A CA 1
ATOM 1561 C C . LEU A 1 211 ? -7.545 -3.198 15.988 1.00 93.44 211 LEU A C 1
ATOM 1563 O O . LEU A 1 211 ? -7.965 -3.463 14.857 1.00 93.44 211 LEU A O 1
ATOM 1567 N N . TRP A 1 212 ? -6.311 -2.749 16.189 1.00 91.62 212 TRP A N 1
ATOM 1568 C CA . TRP A 1 212 ? -5.378 -2.459 15.098 1.00 91.62 212 TRP A CA 1
ATOM 1569 C C . TRP A 1 212 ? -4.778 -3.725 14.488 1.00 91.62 212 TRP A C 1
ATOM 1571 O O . TRP A 1 212 ? -4.209 -4.541 15.204 1.00 91.62 212 TRP A O 1
ATOM 1581 N N . ALA A 1 213 ? -4.848 -3.866 13.160 1.00 88.56 213 ALA A N 1
ATOM 1582 C CA . ALA A 1 213 ? -4.189 -4.936 12.412 1.00 88.56 213 ALA A CA 1
ATOM 1583 C C . ALA A 1 213 ? -2.654 -4.816 12.485 1.00 88.56 213 ALA A C 1
ATOM 1585 O O . ALA A 1 213 ? -2.115 -3.708 12.540 1.00 88.56 213 ALA A O 1
ATOM 1586 N N . LYS A 1 214 ? -1.936 -5.950 12.424 1.00 78.75 214 LYS A N 1
ATOM 1587 C CA . LYS A 1 214 ? -0.466 -5.957 12.327 1.00 78.75 214 LYS A CA 1
ATOM 1588 C C . LYS A 1 214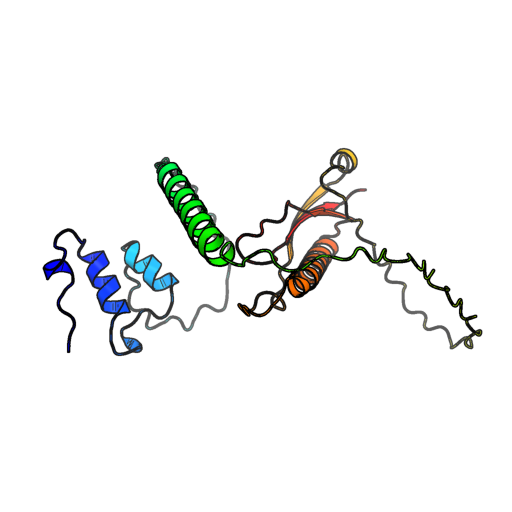 ? -0.035 -5.098 11.132 1.00 78.75 214 LYS A C 1
ATOM 1590 O O . LYS A 1 214 ? -0.536 -5.274 10.022 1.00 78.75 214 LYS A O 1
ATOM 1595 N N . LYS A 1 215 ? 0.877 -4.154 11.373 1.00 75.94 215 LYS A N 1
ATOM 1596 C CA . LYS A 1 215 ? 1.351 -3.196 10.367 1.00 75.94 215 LYS A CA 1
ATOM 1597 C C . LYS A 1 215 ? 2.030 -3.941 9.216 1.00 75.94 215 LYS A C 1
ATOM 1599 O O . LYS A 1 215 ? 3.058 -4.585 9.408 1.00 75.94 215 LYS A O 1
ATOM 1604 N N . THR A 1 216 ? 1.474 -3.848 8.012 1.00 64.56 216 THR A N 1
ATOM 1605 C CA . THR A 1 216 ? 2.137 -4.309 6.785 1.00 64.56 216 THR A CA 1
ATOM 1606 C C . THR A 1 216 ? 2.944 -3.155 6.203 1.00 64.56 216 THR A C 1
ATOM 1608 O O . THR A 1 216 ? 2.371 -2.217 5.659 1.00 64.56 216 THR A O 1
ATOM 1611 N N . HIS A 1 217 ? 4.271 -3.217 6.322 1.00 62.78 217 HIS A N 1
ATOM 1612 C CA . HIS A 1 217 ? 5.193 -2.134 5.944 1.00 62.78 217 HIS A CA 1
ATOM 1613 C C . HIS A 1 217 ? 5.563 -2.080 4.451 1.00 62.78 217 HIS A C 1
ATOM 1615 O O . HIS A 1 217 ? 6.460 -1.331 4.081 1.00 62.78 217 HIS A O 1
ATOM 1621 N N . ILE A 1 218 ? 4.920 -2.875 3.593 1.00 60.31 218 ILE A N 1
ATOM 1622 C CA . ILE A 1 218 ? 5.458 -3.160 2.256 1.00 60.31 218 ILE A CA 1
ATOM 1623 C C . ILE A 1 218 ? 5.351 -1.942 1.314 1.00 60.31 218 ILE A C 1
ATOM 1625 O O . ILE A 1 218 ? 6.293 -1.680 0.580 1.00 60.31 218 ILE A O 1
ATOM 1629 N N . PHE A 1 219 ? 4.278 -1.140 1.380 1.00 60.44 219 PHE A N 1
ATOM 1630 C CA . PHE A 1 219 ? 4.099 0.038 0.510 1.00 60.44 219 PHE A CA 1
ATOM 1631 C C . PHE A 1 219 ? 3.332 1.179 1.213 1.00 60.44 219 PHE A C 1
ATOM 1633 O O . PHE A 1 219 ? 2.166 1.438 0.925 1.00 60.44 219 PHE A O 1
ATOM 1640 N N . GLY A 1 220 ? 3.990 1.861 2.159 1.00 67.88 220 GLY A N 1
ATOM 1641 C CA . GLY A 1 220 ? 3.471 3.063 2.836 1.00 67.88 220 GLY A CA 1
ATOM 1642 C C . GLY A 1 220 ? 2.914 2.844 4.252 1.00 67.88 220 GLY A C 1
ATOM 1643 O O . GLY A 1 220 ? 2.685 1.720 4.696 1.00 67.88 220 GLY A O 1
ATOM 1644 N N . THR A 1 221 ? 2.702 3.937 4.997 1.00 73.94 221 THR A N 1
ATOM 1645 C CA . THR A 1 221 ? 2.170 3.928 6.378 1.00 73.94 221 THR A CA 1
ATOM 1646 C C . THR A 1 221 ? 0.639 3.870 6.392 1.00 73.94 221 THR A C 1
ATOM 1648 O O . THR A 1 221 ? -0.035 4.751 6.932 1.00 73.94 221 THR A O 1
ATOM 1651 N N . GLY A 1 222 ? 0.068 2.848 5.754 1.00 82.31 222 GLY A N 1
ATOM 1652 C CA . GLY A 1 222 ? -1.361 2.553 5.851 1.00 82.31 222 GLY A CA 1
ATOM 1653 C C . GLY A 1 222 ? -1.659 1.758 7.120 1.00 82.31 222 GLY A C 1
ATOM 1654 O O . GLY A 1 222 ? -1.025 0.732 7.363 1.00 82.31 222 GLY A O 1
ATOM 1655 N N . ILE A 1 223 ? -2.635 2.200 7.913 1.00 90.56 223 ILE A N 1
ATOM 1656 C CA . ILE A 1 223 ? -3.079 1.474 9.112 1.00 90.56 223 ILE A CA 1
ATOM 1657 C C . ILE A 1 223 ? -4.508 0.996 8.890 1.00 90.56 223 ILE A C 1
ATOM 1659 O O . ILE A 1 223 ? -5.367 1.751 8.428 1.00 90.56 223 ILE A O 1
ATOM 1663 N N . LYS A 1 224 ? -4.750 -0.277 9.204 1.00 92.94 224 LYS A N 1
ATOM 1664 C CA . LYS A 1 224 ? -6.073 -0.902 9.185 1.00 92.94 224 LYS A CA 1
ATOM 1665 C C . LYS A 1 224 ? -6.448 -1.283 10.614 1.00 92.94 224 LYS A C 1
ATOM 1667 O O . LYS A 1 224 ? -5.602 -1.784 11.353 1.00 92.94 224 LYS A O 1
ATOM 1672 N N . GLY A 1 225 ? -7.699 -1.068 10.990 1.00 94.06 225 GLY A N 1
ATOM 1673 C CA . GLY A 1 225 ? -8.251 -1.479 12.277 1.00 94.06 225 GLY A CA 1
ATOM 1674 C C . GLY A 1 225 ? -9.664 -2.025 12.117 1.00 94.06 225 GLY A C 1
ATOM 1675 O O . GLY A 1 225 ? -10.355 -1.708 11.151 1.00 94.06 225 GLY A O 1
ATOM 1676 N N . LYS A 1 226 ? -10.088 -2.869 13.053 1.00 95.38 226 LYS A N 1
ATOM 1677 C CA . LYS A 1 226 ? -11.476 -3.320 13.191 1.00 95.38 226 LYS A CA 1
ATOM 1678 C C . LYS A 1 226 ? -12.142 -2.488 14.283 1.00 95.38 226 LYS A C 1
ATOM 1680 O O . LYS A 1 226 ? -11.600 -2.407 15.382 1.00 95.38 226 LYS A O 1
ATOM 1685 N N . ALA A 1 227 ? -13.260 -1.848 13.969 1.00 96.38 227 ALA A N 1
ATOM 1686 C CA . ALA A 1 227 ? -13.994 -0.994 14.893 1.00 96.38 227 ALA A CA 1
ATOM 1687 C C . ALA A 1 227 ? -15.095 -1.793 15.605 1.00 96.38 227 ALA A C 1
ATOM 1689 O O . ALA A 1 227 ? -15.824 -2.554 14.963 1.00 96.38 227 ALA A O 1
ATOM 1690 N N . TYR A 1 228 ? -15.206 -1.607 16.919 1.00 96.19 228 TYR A N 1
ATOM 1691 C CA . TYR A 1 228 ? -16.152 -2.307 17.780 1.00 96.19 228 TYR A CA 1
ATOM 1692 C C . TYR A 1 228 ? -16.890 -1.334 18.707 1.00 96.19 228 TYR A C 1
ATOM 1694 O O . TYR A 1 228 ? -16.315 -0.361 19.214 1.00 96.19 228 TYR A O 1
ATOM 1702 N N . LYS A 1 229 ? -18.163 -1.626 18.965 1.00 96.12 229 LYS A N 1
ATOM 1703 C CA . LYS A 1 229 ? -18.999 -0.949 19.957 1.00 96.12 229 LYS A CA 1
ATOM 1704 C C . LYS A 1 229 ? -19.309 -1.920 21.085 1.00 96.12 229 LYS A C 1
ATOM 1706 O O . LYS A 1 229 ? -20.038 -2.884 20.879 1.00 96.12 229 LYS A O 1
ATOM 1711 N N . CYS A 1 230 ? -18.720 -1.681 22.244 1.00 93.31 230 CYS A N 1
ATOM 1712 C CA . CYS A 1 230 ? -19.031 -2.412 23.463 1.00 93.31 230 CYS A CA 1
ATOM 1713 C C . CYS A 1 230 ? -20.163 -1.674 24.188 1.00 93.31 230 CYS A C 1
ATOM 1715 O O . CYS A 1 230 ? -20.295 -0.455 24.028 1.00 93.31 230 CYS A O 1
ATOM 1717 N N . LYS A 1 231 ? -21.010 -2.425 24.892 1.00 89.25 231 LYS A N 1
ATOM 1718 C CA . LYS A 1 231 ? -22.074 -1.858 25.727 1.00 89.25 231 LYS A CA 1
ATOM 1719 C C . LYS A 1 231 ? -21.526 -1.347 27.053 1.00 89.25 231 LYS A C 1
ATOM 1721 O O . LYS A 1 231 ? -20.489 -1.882 27.497 1.00 89.25 231 LYS A O 1
#

Organism: NCBI:txid652676

Sequence (231 aa):
ETPSPLREVAPSVPENVEKVIMRCLAKEPKDRYKSALDVKLAFAGKEAGDSAGFDQFEGTIADATIMDAPVAPERKGSKAGVVVALMFLVLAGAGYFGWKFYKKPADDKQTATAPKQTATAPKQTSRPMAPAKPSAMSRGGVSRSTSITQVNMTEKKQLQDCQYLGLVKGWSVKGGGLSLKGGWLGRKAGEKSSMNSALEKASKLGATHVLWAKKTHIFGTGIKGKAYKCK